Protein AF-A0A395J6X0-F1 (afdb_monomer)

Foldseek 3Di: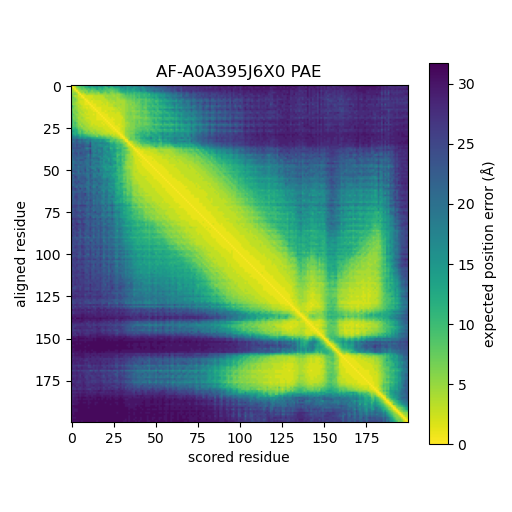
DVVVVVVVVVVVVVVVVVVVVVVVVVVCVVCVDPVVVVVVVVVVVVVVVVVVVVVVVVVVVVVVVVVVVVVVVVVVVVVVVVVVVVVVVVVVVVVVVVVVVVVVVVVVVVVVVVLVVVLVVVVVVLCVVFPWADDPDPPWIFTVNQTEDDPDPPPVVPDDPVSNVVRVLSVLVSVVVVCVSVVDDDPDPPDPPPPPPDDD

Sequence (200 aa):
MRLSNLDESIQDALATREELTSQINTILADNPSPSTSLPVAQETLTLANRYVSTSRKLLHHSQHRQSELKASISSRRAAISSGYTVQSAAESDVRNAQEHLNNSRTLLTSTGSLIRGQRRRICEELIQIFPIEPTPHPLLFTICGLPLPNTTDDDTSSADENVIAAALGHVAQLVHHLQYYLAVSSSIPHHTPCLAFSHP

Structure (mmCIF, N/CA/C/O backbone):
data_AF-A0A395J6X0-F1
#
_entry.id   AF-A0A395J6X0-F1
#
loop_
_atom_site.group_PDB
_atom_site.id
_atom_site.type_symbol
_atom_site.label_atom_id
_atom_site.label_alt_id
_atom_site.label_comp_id
_atom_site.label_asym_id
_atom_site.label_entity_id
_atom_site.label_seq_id
_atom_site.pdbx_PDB_ins_code
_atom_site.Cartn_x
_atom_site.Cartn_y
_atom_site.Cartn_z
_atom_site.occupancy
_atom_site.B_iso_or_equiv
_atom_site.auth_seq_id
_atom_site.auth_comp_id
_atom_site.auth_asym_id
_atom_site.auth_atom_id
_atom_site.pdbx_PDB_model_num
ATOM 1 N N . MET A 1 1 ? -58.092 -27.781 121.447 1.00 51.12 1 MET A N 1
ATOM 2 C CA . MET A 1 1 ? -58.998 -26.886 120.694 1.00 51.12 1 MET A CA 1
ATOM 3 C C . MET A 1 1 ? -58.420 -25.500 120.364 1.00 51.12 1 MET A C 1
ATOM 5 O O . MET A 1 1 ? -59.017 -24.827 119.548 1.00 51.12 1 MET A O 1
ATOM 9 N N . ARG A 1 2 ? -57.2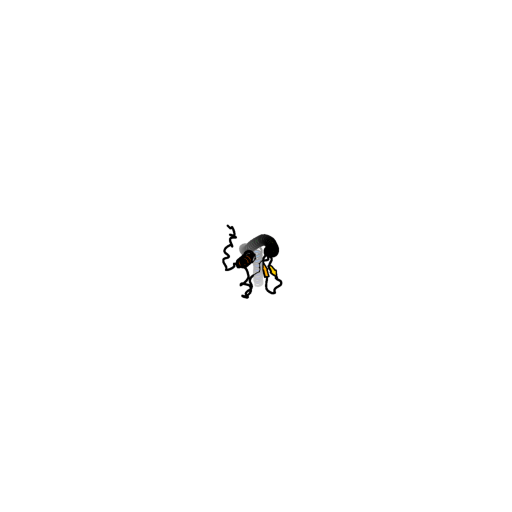86 -25.049 120.946 1.00 53.31 2 ARG A N 1
ATOM 10 C CA . ARG A 1 2 ? -56.649 -23.759 120.580 1.00 53.31 2 ARG A CA 1
ATOM 11 C C . ARG A 1 2 ? -55.537 -23.839 119.516 1.00 53.31 2 ARG A C 1
ATOM 13 O O . ARG A 1 2 ? -55.235 -22.813 118.927 1.00 53.31 2 ARG A O 1
ATOM 20 N N . LEU A 1 3 ? -54.959 -25.020 119.263 1.00 58.31 3 LEU A N 1
ATOM 21 C CA . LEU A 1 3 ? -53.940 -25.216 118.215 1.00 58.31 3 LEU A CA 1
ATOM 22 C C . LEU A 1 3 ? -54.541 -25.260 116.797 1.00 58.31 3 LEU A C 1
ATOM 24 O O . LEU A 1 3 ? -53.940 -24.729 115.876 1.00 58.31 3 LEU A O 1
ATOM 28 N N . SER A 1 4 ? -55.746 -25.824 116.639 1.00 63.53 4 SER A N 1
ATOM 29 C CA . SER A 1 4 ? -56.414 -25.961 115.334 1.00 63.53 4 SER A CA 1
ATOM 30 C C . SER A 1 4 ? -56.713 -24.615 114.672 1.00 63.53 4 SER A C 1
ATOM 32 O O . SER A 1 4 ? -56.525 -24.472 113.475 1.00 63.53 4 SER A O 1
ATOM 34 N N . ASN A 1 5 ? -57.100 -23.607 115.458 1.00 70.00 5 ASN A N 1
ATOM 35 C CA . ASN A 1 5 ? -57.455 -22.284 114.936 1.00 70.00 5 ASN A CA 1
ATOM 36 C C . ASN A 1 5 ? -56.222 -21.465 114.502 1.00 70.00 5 ASN A C 1
ATOM 38 O O . ASN A 1 5 ? -56.359 -20.506 113.748 1.00 70.00 5 ASN A O 1
ATOM 42 N N . LEU A 1 6 ? -55.027 -21.802 115.009 1.00 76.81 6 LEU A N 1
ATOM 43 C CA . LEU A 1 6 ? -53.781 -21.145 114.610 1.00 76.81 6 LEU A CA 1
ATOM 44 C C . LEU A 1 6 ? -53.263 -21.729 113.293 1.00 76.81 6 LEU A C 1
ATOM 46 O O . LEU A 1 6 ? -52.901 -20.966 112.405 1.00 76.81 6 LEU A O 1
ATOM 50 N N . ASP A 1 7 ? -53.280 -23.057 113.155 1.00 81.12 7 ASP A N 1
ATOM 51 C CA . ASP A 1 7 ? -52.899 -23.727 111.905 1.00 81.12 7 ASP A CA 1
ATOM 52 C C . ASP A 1 7 ? -53.829 -23.335 110.749 1.00 81.12 7 ASP A C 1
ATOM 54 O O . ASP A 1 7 ? -53.348 -23.043 109.657 1.00 81.12 7 ASP A O 1
ATOM 58 N N . GLU A 1 8 ? -55.135 -23.223 111.006 1.00 80.31 8 GLU A N 1
ATOM 59 C CA . GLU A 1 8 ? -56.123 -22.772 110.017 1.00 80.31 8 GLU A CA 1
ATOM 60 C C . GLU A 1 8 ? -55.868 -21.315 109.582 1.00 80.31 8 GLU A C 1
ATOM 62 O O . GLU A 1 8 ? -55.832 -21.018 108.392 1.00 80.31 8 GLU A O 1
ATOM 67 N N . SER A 1 9 ? -55.534 -20.418 110.519 1.00 81.19 9 SER A N 1
ATOM 68 C CA . SER A 1 9 ? -55.150 -19.036 110.192 1.00 81.19 9 SER A CA 1
ATOM 69 C C . SER A 1 9 ? -53.815 -18.931 109.443 1.00 81.19 9 SER A C 1
ATOM 71 O O . SER A 1 9 ? -53.650 -18.018 108.634 1.00 81.19 9 SER A O 1
ATOM 73 N N . ILE A 1 10 ? -52.856 -19.826 109.703 1.00 83.62 10 ILE A N 1
ATOM 74 C CA . ILE A 1 10 ? -51.581 -19.881 108.973 1.00 83.62 10 ILE A CA 1
ATOM 75 C C . ILE A 1 10 ? -51.810 -20.400 107.552 1.00 83.62 10 ILE A C 1
ATOM 77 O O . ILE A 1 10 ? -51.247 -19.846 106.608 1.00 83.62 10 ILE A O 1
ATOM 81 N N . GLN A 1 11 ? -52.646 -21.426 107.380 1.00 84.75 11 GLN A N 1
ATOM 82 C CA . GLN A 1 11 ? -53.021 -21.932 106.060 1.00 84.75 11 GLN A CA 1
ATOM 83 C C . GLN A 1 11 ? -53.782 -20.890 105.243 1.00 84.75 11 GLN A C 1
ATOM 85 O O . GLN A 1 11 ? -53.435 -20.692 104.081 1.00 84.75 11 GLN A O 1
ATOM 90 N N . ASP A 1 12 ? -54.711 -20.152 105.849 1.00 88.50 12 ASP A N 1
ATOM 91 C CA . ASP A 1 12 ? -55.404 -19.045 105.184 1.00 88.50 12 ASP A CA 1
ATOM 92 C C . ASP A 1 12 ? -54.450 -17.900 104.824 1.00 88.50 12 ASP A C 1
ATOM 94 O O . ASP A 1 12 ? -54.512 -17.351 103.723 1.00 88.50 12 ASP A O 1
ATOM 98 N N . ALA A 1 13 ? -53.507 -17.551 105.703 1.00 86.50 13 ALA A N 1
ATOM 99 C CA . ALA A 1 13 ? -52.501 -16.529 105.411 1.00 86.50 13 ALA A CA 1
ATOM 100 C C . ALA A 1 13 ? -51.559 -16.944 104.265 1.00 86.50 13 ALA A C 1
ATOM 102 O O . ALA A 1 13 ? -51.144 -16.108 103.463 1.00 86.50 13 ALA A O 1
ATOM 103 N N . LEU A 1 14 ? -51.223 -18.233 104.157 1.00 88.44 14 LEU A N 1
ATOM 104 C CA . LEU A 1 14 ? -50.429 -18.759 103.046 1.00 88.44 14 LEU A CA 1
ATOM 105 C C . LEU A 1 14 ? -51.240 -18.824 101.750 1.00 88.44 14 LEU A C 1
ATOM 107 O O . LEU A 1 14 ? -50.722 -18.426 100.709 1.00 88.44 14 LEU A O 1
ATOM 111 N N . ALA A 1 15 ? -52.500 -19.258 101.814 1.00 87.94 15 ALA A N 1
ATOM 112 C CA . ALA A 1 15 ? -53.401 -19.319 100.666 1.00 87.94 15 ALA A CA 1
ATOM 113 C C . ALA A 1 15 ? -53.679 -17.924 100.095 1.00 87.94 15 ALA A C 1
ATOM 115 O O . ALA A 1 15 ? -53.525 -17.708 98.898 1.00 87.94 15 ALA A O 1
ATOM 116 N N . THR A 1 16 ? -53.981 -16.949 100.954 1.00 88.88 16 THR A N 1
ATOM 117 C CA . THR A 1 16 ? -54.172 -15.550 100.540 1.00 88.88 16 THR A CA 1
ATOM 118 C C . THR A 1 16 ? -52.886 -14.928 100.008 1.00 88.88 16 THR A C 1
ATOM 120 O O . THR A 1 16 ? -52.936 -14.145 99.063 1.00 88.88 16 THR A O 1
ATOM 123 N N . ARG A 1 17 ? -51.711 -15.290 100.543 1.00 89.00 17 ARG A N 1
ATOM 124 C CA . ARG A 1 17 ? -50.426 -14.850 99.980 1.00 89.00 17 ARG A CA 1
ATOM 125 C C . ARG A 1 17 ? -50.208 -15.411 98.578 1.00 89.00 17 ARG A C 1
ATOM 127 O O . ARG A 1 17 ? -49.791 -14.657 97.708 1.00 89.00 17 ARG A O 1
ATOM 134 N N . GLU A 1 18 ? -50.467 -16.700 98.371 1.00 90.31 18 GLU A N 1
ATOM 135 C CA . GLU A 1 18 ? -50.339 -17.363 97.066 1.00 90.31 18 GLU A CA 1
ATOM 136 C C . GLU A 1 18 ? -51.349 -16.795 96.052 1.00 90.31 18 GLU A C 1
ATOM 138 O O . GLU A 1 18 ? -51.032 -16.558 94.887 1.00 90.31 18 GLU A O 1
ATOM 143 N N . GLU A 1 19 ? -52.566 -16.499 96.509 1.00 90.31 19 GLU A N 1
ATOM 144 C CA . GLU A 1 19 ? -53.594 -15.866 95.693 1.00 90.31 19 GLU A CA 1
ATOM 145 C C . GLU A 1 19 ? -53.186 -14.438 95.307 1.00 90.31 19 GLU A C 1
ATOM 147 O O . GLU A 1 19 ? -53.211 -14.093 94.127 1.00 90.31 19 GLU A O 1
ATOM 152 N N . LEU A 1 20 ? -52.697 -13.635 96.255 1.00 89.44 20 LEU A N 1
ATOM 153 C CA . LEU A 1 20 ? -52.197 -12.285 95.988 1.00 89.44 20 LEU A CA 1
ATOM 154 C C . LEU A 1 20 ? -50.966 -12.285 95.076 1.00 89.44 20 LEU A C 1
ATOM 156 O O . LEU A 1 20 ? -50.880 -11.436 94.191 1.00 89.44 20 LEU A O 1
ATOM 160 N N . THR A 1 21 ? -50.020 -13.217 95.232 1.00 89.31 21 THR A N 1
ATOM 161 C CA . THR A 1 21 ? -48.870 -13.317 94.316 1.00 89.31 21 THR A CA 1
ATOM 162 C C . THR A 1 21 ? -49.320 -13.710 92.917 1.00 89.31 21 THR A C 1
ATOM 164 O O . THR A 1 21 ? -48.825 -13.136 91.947 1.00 89.31 21 THR A O 1
ATOM 167 N N . SER A 1 22 ? -50.288 -14.623 92.789 1.00 89.12 22 SER A N 1
ATOM 168 C CA . SER A 1 22 ? -50.870 -14.973 91.492 1.00 89.12 22 SER A CA 1
ATOM 169 C C . SER A 1 22 ? -51.559 -13.767 90.845 1.00 89.12 22 SER A C 1
ATOM 171 O O . SER A 1 22 ? -51.266 -13.458 89.692 1.00 89.12 22 SER A O 1
ATOM 173 N N . GLN A 1 23 ? -52.358 -13.009 91.605 1.00 88.69 23 GLN A N 1
ATOM 174 C CA . GLN A 1 23 ? -53.065 -11.819 91.130 1.00 88.69 23 GLN A CA 1
ATOM 175 C C . GLN A 1 23 ? -52.093 -10.704 90.714 1.00 88.69 23 GLN A C 1
ATOM 177 O O . GLN A 1 23 ? -52.226 -10.136 89.629 1.00 88.69 23 GLN A O 1
ATOM 182 N N . ILE A 1 24 ? -51.062 -10.429 91.518 1.00 85.31 24 ILE A N 1
ATOM 183 C CA . ILE A 1 24 ? -50.011 -9.450 91.192 1.00 85.31 24 ILE A CA 1
ATOM 184 C C . ILE A 1 24 ? -49.286 -9.850 89.903 1.00 85.31 24 ILE A C 1
ATOM 186 O O . ILE A 1 24 ? -49.086 -9.011 89.024 1.00 85.31 24 ILE A O 1
ATOM 190 N N . ASN A 1 25 ? -48.939 -11.130 89.758 1.00 84.75 25 ASN A N 1
ATOM 191 C CA . ASN A 1 25 ? -48.279 -11.633 88.557 1.00 84.75 25 ASN A CA 1
ATOM 192 C C . ASN A 1 25 ? -49.191 -11.559 87.322 1.00 84.75 25 ASN A C 1
ATOM 194 O O . ASN A 1 25 ? -48.714 -11.181 86.254 1.00 84.75 25 ASN A O 1
ATOM 198 N N . THR A 1 26 ? -50.493 -11.841 87.455 1.00 86.94 26 THR A N 1
ATOM 199 C CA . THR A 1 26 ? -51.453 -11.671 86.349 1.00 86.94 26 THR A CA 1
ATOM 200 C C . THR A 1 26 ? -51.601 -10.208 85.939 1.00 86.94 26 THR A C 1
ATOM 202 O O . THR A 1 26 ? -51.541 -9.907 84.753 1.00 86.94 26 THR A O 1
ATOM 205 N N . ILE A 1 27 ? -51.672 -9.272 86.893 1.00 81.75 27 ILE A N 1
ATOM 206 C CA . ILE A 1 27 ? -51.777 -7.834 86.599 1.00 81.75 27 ILE A CA 1
ATOM 207 C C . ILE A 1 27 ? -50.510 -7.315 85.901 1.00 81.75 27 ILE A C 1
ATOM 209 O O . ILE A 1 27 ? -50.611 -6.510 84.976 1.00 81.75 27 ILE A O 1
ATOM 213 N N . LEU A 1 28 ? -49.326 -7.788 86.307 1.00 76.25 28 LEU A N 1
ATOM 214 C CA . LEU A 1 28 ? -48.048 -7.461 85.661 1.00 76.25 28 LEU A CA 1
ATOM 215 C C . LEU A 1 28 ? -47.934 -8.031 84.237 1.00 76.25 28 LEU A C 1
ATOM 217 O O . LEU A 1 28 ? -47.313 -7.398 83.384 1.00 76.25 28 LEU A O 1
ATOM 221 N N . ALA A 1 29 ? -48.519 -9.204 83.976 1.00 77.44 29 ALA A N 1
ATOM 222 C CA . ALA A 1 29 ? -48.538 -9.822 82.650 1.00 77.44 29 ALA A CA 1
ATOM 223 C C . ALA A 1 29 ? -49.567 -9.169 81.709 1.00 77.44 29 ALA A C 1
ATOM 225 O O . ALA A 1 29 ? -49.259 -8.954 80.536 1.00 77.44 29 ALA A O 1
ATOM 226 N N . ASP A 1 30 ? -50.746 -8.809 82.227 1.00 77.50 30 ASP A N 1
ATOM 227 C CA . ASP A 1 30 ? -51.825 -8.167 81.465 1.00 77.50 30 ASP A CA 1
ATOM 228 C C . ASP A 1 30 ? -51.560 -6.675 81.204 1.00 77.50 30 ASP A C 1
ATOM 230 O O . ASP A 1 30 ? -52.056 -6.117 80.225 1.00 77.50 30 ASP A O 1
ATOM 234 N N . ASN A 1 31 ? -50.741 -6.022 82.038 1.00 66.81 31 ASN A N 1
ATOM 235 C CA . ASN A 1 31 ? -50.291 -4.643 81.840 1.00 66.81 31 ASN A CA 1
ATOM 236 C C . ASN A 1 31 ? -48.762 -4.574 81.706 1.00 66.81 31 ASN A C 1
ATOM 238 O O . ASN A 1 31 ? -48.082 -4.075 82.612 1.00 66.81 31 ASN A O 1
ATOM 242 N N . PRO A 1 32 ? -48.188 -5.031 80.574 1.00 63.56 32 PRO A N 1
ATOM 243 C CA . PRO A 1 32 ? -46.772 -4.843 80.315 1.00 63.56 32 PRO A CA 1
ATOM 244 C C . PRO A 1 32 ? -46.487 -3.340 80.252 1.00 63.56 32 PRO A C 1
ATOM 246 O O . PRO A 1 32 ? -47.018 -2.618 79.407 1.00 63.56 32 PRO A O 1
ATOM 249 N N . SER A 1 33 ? -45.660 -2.852 81.174 1.00 61.66 33 SER A N 1
ATOM 250 C CA . SER A 1 33 ? -45.344 -1.427 81.244 1.00 61.66 33 SER A CA 1
ATOM 251 C C . SER A 1 33 ? -44.776 -0.907 79.904 1.00 61.66 33 SER A C 1
ATOM 253 O O . SER A 1 33 ? -43.898 -1.549 79.313 1.00 61.66 33 SER A O 1
ATOM 255 N N . PRO A 1 34 ? -45.224 0.266 79.408 1.00 60.59 34 PRO A N 1
ATOM 256 C CA . PRO A 1 34 ? -44.756 0.835 78.135 1.00 60.59 34 PRO A CA 1
ATOM 257 C C . PRO A 1 34 ? -43.241 1.101 78.127 1.00 60.59 34 PRO A C 1
ATOM 259 O O . PRO A 1 34 ? -42.618 1.169 77.069 1.00 60.59 34 PRO A O 1
ATOM 262 N N . SER A 1 35 ? -42.632 1.192 79.311 1.00 62.34 35 SER A N 1
ATOM 263 C CA . SER A 1 35 ? -41.193 1.314 79.538 1.00 62.34 35 SER A CA 1
ATOM 264 C C . SER A 1 35 ? -40.357 0.148 79.005 1.00 62.34 35 SER A C 1
ATOM 266 O O . SER A 1 35 ? -39.198 0.371 78.670 1.00 62.34 35 SER A O 1
ATOM 268 N N . THR A 1 36 ? -40.898 -1.071 78.898 1.00 66.12 36 THR A N 1
ATOM 269 C CA . THR A 1 36 ? -40.124 -2.242 78.437 1.00 66.12 36 THR A CA 1
ATOM 270 C C . THR A 1 36 ? -40.241 -2.471 76.925 1.00 66.12 36 THR A C 1
ATOM 272 O O . THR A 1 36 ? -39.292 -2.934 76.298 1.00 66.12 36 THR A O 1
ATOM 275 N N . SER A 1 37 ? -41.370 -2.115 76.305 1.00 70.38 37 SER A N 1
ATOM 276 C CA . SER A 1 37 ? -41.627 -2.329 74.869 1.00 70.38 37 SER A CA 1
ATOM 277 C C . SER A 1 37 ? -41.101 -1.204 73.970 1.00 70.38 37 SER A C 1
ATOM 279 O O . SER A 1 37 ? -40.630 -1.473 72.863 1.00 70.38 37 SER A O 1
ATOM 281 N N . LEU A 1 38 ? -41.112 0.046 74.448 1.00 76.75 38 LEU A N 1
ATOM 282 C CA . LEU A 1 38 ? -40.539 1.200 73.746 1.00 76.75 38 LEU A CA 1
ATOM 283 C C . LEU A 1 38 ? -39.049 1.045 73.382 1.00 76.75 38 LEU A C 1
ATOM 285 O O . LEU A 1 38 ? -38.722 1.267 72.215 1.00 76.75 38 LEU A O 1
ATOM 289 N N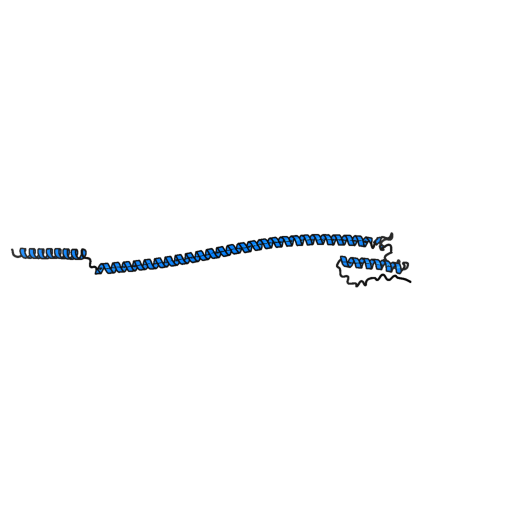 . PRO A 1 39 ? -38.137 0.648 74.296 1.00 81.50 39 PRO A N 1
ATOM 290 C CA . PRO A 1 39 ? -36.719 0.515 73.957 1.00 81.50 39 PRO A CA 1
ATOM 291 C C . PRO A 1 39 ? -36.470 -0.570 72.900 1.00 81.50 39 PRO A C 1
ATOM 293 O O . PRO A 1 39 ? -35.707 -0.340 71.966 1.00 81.50 39 PRO A O 1
ATOM 296 N N . VAL A 1 40 ? -37.183 -1.701 72.960 1.00 83.81 40 VAL A N 1
ATOM 297 C CA . VAL A 1 40 ? -37.081 -2.781 71.960 1.00 83.81 40 VAL A CA 1
ATOM 298 C C . VAL A 1 40 ? -37.597 -2.324 70.587 1.00 83.81 40 VAL A C 1
ATOM 300 O O . VAL A 1 40 ? -36.974 -2.579 69.552 1.00 83.81 40 VAL A O 1
ATOM 303 N N . ALA A 1 41 ? -38.714 -1.593 70.548 1.00 84.00 41 ALA A N 1
ATOM 304 C CA . ALA A 1 41 ? -39.230 -0.995 69.315 1.00 84.00 41 ALA A CA 1
ATOM 305 C C . ALA A 1 41 ? -38.259 0.051 68.728 1.00 84.00 41 ALA A C 1
ATOM 307 O O . ALA A 1 41 ? -38.088 0.153 67.513 1.00 84.00 41 ALA A O 1
ATOM 308 N N . GLN A 1 42 ? -37.571 0.806 69.583 1.00 88.38 42 GLN A N 1
ATOM 309 C CA . GLN A 1 42 ? -36.595 1.806 69.163 1.00 88.38 42 GLN A CA 1
ATOM 310 C C . GLN A 1 42 ? -35.310 1.155 68.630 1.00 88.38 42 GLN A C 1
ATOM 312 O O . GLN A 1 42 ? -34.806 1.558 67.580 1.00 88.38 42 GLN A O 1
ATOM 317 N N . GLU A 1 43 ? -34.821 0.092 69.269 1.00 88.94 43 GLU A N 1
ATOM 318 C CA . GLU A 1 43 ? -33.690 -0.703 68.781 1.00 88.94 43 GLU A CA 1
ATOM 319 C C . GLU A 1 43 ? -33.987 -1.347 67.422 1.00 88.94 43 GLU A C 1
ATOM 321 O O . GLU A 1 43 ? -33.201 -1.195 66.482 1.00 88.94 43 GLU A O 1
ATOM 326 N N . THR A 1 44 ? -35.151 -1.982 67.264 1.00 90.19 44 THR A N 1
ATOM 327 C CA . THR A 1 44 ? -35.566 -2.579 65.981 1.00 90.19 44 THR A CA 1
ATOM 328 C C . THR A 1 44 ? -35.693 -1.534 64.873 1.00 90.19 44 THR A C 1
ATOM 330 O O . THR A 1 44 ? -35.229 -1.769 63.755 1.00 90.19 44 THR A O 1
ATOM 333 N N . LEU A 1 45 ? -36.211 -0.341 65.182 1.00 92.62 45 LEU A N 1
ATOM 334 C CA . LEU A 1 45 ? -36.267 0.783 64.247 1.00 92.62 45 LEU A CA 1
ATOM 335 C C . LEU A 1 45 ? -34.865 1.268 63.847 1.00 92.62 45 LEU A C 1
ATOM 337 O O . LEU A 1 45 ? -34.612 1.517 62.665 1.00 92.62 45 LEU A O 1
ATOM 341 N N . THR A 1 46 ? -33.921 1.375 64.788 1.00 94.00 46 THR A N 1
ATOM 342 C CA . THR A 1 46 ? -32.536 1.769 64.459 1.00 94.00 46 THR A CA 1
ATOM 343 C C . THR A 1 46 ? -31.837 0.736 63.578 1.00 94.00 46 THR A C 1
ATOM 345 O O . THR A 1 46 ? -31.147 1.103 62.624 1.00 94.00 46 THR A O 1
ATOM 348 N N . LEU A 1 47 ? -32.051 -0.553 63.845 1.00 94.44 47 LEU A N 1
ATOM 349 C CA . LEU A 1 47 ? -31.530 -1.658 63.048 1.00 94.44 47 LEU A CA 1
ATOM 350 C C . LEU A 1 47 ? -32.143 -1.657 61.641 1.00 94.44 47 LEU A C 1
ATOM 352 O O . LEU A 1 47 ? -31.407 -1.744 60.657 1.00 94.44 47 LEU A O 1
ATOM 356 N N . ALA A 1 48 ? -33.460 -1.474 61.521 1.00 95.06 48 ALA A N 1
ATOM 357 C CA . ALA A 1 48 ? -34.140 -1.376 60.231 1.00 95.06 48 ALA A CA 1
ATOM 358 C C . ALA A 1 48 ? -33.611 -0.189 59.412 1.00 95.06 48 ALA A C 1
ATOM 360 O O . ALA A 1 48 ? -33.259 -0.343 58.242 1.00 95.06 48 ALA A O 1
ATOM 361 N N . ASN A 1 49 ? -33.443 0.977 60.041 1.00 96.12 49 ASN A N 1
ATOM 362 C CA . ASN A 1 49 ? -32.872 2.158 59.393 1.00 96.12 49 ASN A CA 1
ATOM 363 C C . ASN A 1 49 ? -31.432 1.931 58.918 1.00 96.12 49 ASN A C 1
ATOM 365 O O . ASN A 1 49 ? -31.070 2.366 57.819 1.00 96.12 49 ASN A O 1
ATOM 369 N N . ARG A 1 50 ? -30.613 1.210 59.694 1.00 96.25 50 ARG A N 1
ATOM 370 C CA . ARG A 1 50 ? -29.263 0.817 59.266 1.00 96.25 50 ARG A CA 1
ATOM 371 C C . ARG A 1 50 ? -29.322 -0.053 58.013 1.00 96.25 50 ARG A C 1
ATOM 373 O O . ARG A 1 50 ? -28.658 0.299 57.039 1.00 96.25 50 ARG A O 1
ATOM 380 N N . TYR A 1 51 ? -30.155 -1.094 57.981 1.00 97.00 51 TYR A N 1
ATOM 381 C CA . TYR A 1 51 ? -30.304 -1.950 56.794 1.00 97.00 51 TYR A CA 1
ATOM 382 C C . TYR A 1 51 ? -30.837 -1.210 55.567 1.00 97.00 51 TYR A C 1
ATOM 384 O O . TYR A 1 51 ? -30.368 -1.435 54.449 1.00 97.00 51 TYR A O 1
ATOM 392 N N . VAL A 1 52 ? -31.780 -0.287 55.750 1.00 97.31 52 VAL A N 1
ATOM 393 C CA . VAL A 1 52 ? -32.270 0.556 54.651 1.00 97.31 52 VAL A CA 1
ATOM 394 C C . VAL A 1 52 ? -31.144 1.448 54.126 1.00 97.31 52 VAL A C 1
ATOM 396 O O . VAL A 1 52 ? -30.963 1.567 52.914 1.00 97.31 52 VAL A O 1
ATOM 399 N N . SER A 1 53 ? -30.344 2.045 55.013 1.00 96.44 53 SER A N 1
ATOM 400 C CA . SER A 1 53 ? -29.227 2.906 54.612 1.00 96.44 53 SER A CA 1
ATOM 401 C C . SER A 1 53 ? -28.133 2.145 53.854 1.00 96.44 53 SER A C 1
ATOM 403 O O . SER A 1 53 ? -27.625 2.648 52.850 1.00 96.44 53 SER A O 1
ATOM 405 N N . THR A 1 54 ? -27.794 0.923 54.276 1.00 96.81 54 THR A N 1
ATOM 406 C CA . THR A 1 54 ? -26.797 0.087 53.592 1.00 96.81 54 THR A CA 1
ATOM 407 C C . THR A 1 54 ? -27.320 -0.381 52.241 1.00 96.81 54 THR A C 1
ATOM 409 O O . THR A 1 54 ? -26.617 -0.245 51.242 1.00 96.81 54 THR A O 1
ATOM 412 N N . SER A 1 55 ? -28.578 -0.819 52.176 1.00 96.62 55 SER A N 1
ATOM 413 C CA . SER A 1 55 ? -29.226 -1.226 50.925 1.00 96.62 55 SER A CA 1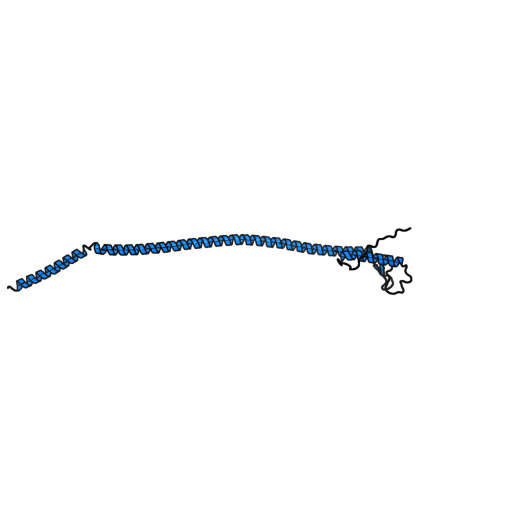
ATOM 414 C C . SER A 1 55 ? -29.276 -0.081 49.911 1.00 96.62 55 SER A C 1
ATOM 416 O O . SER A 1 55 ? -28.951 -0.276 48.742 1.00 96.62 55 SER A O 1
ATOM 418 N N . ARG A 1 56 ? -29.588 1.147 50.355 1.00 97.50 56 ARG A N 1
ATOM 419 C CA . ARG A 1 56 ? -29.549 2.347 49.500 1.00 97.50 56 ARG A CA 1
ATOM 420 C C . ARG A 1 56 ? -28.148 2.635 48.961 1.00 97.50 56 ARG A C 1
ATOM 422 O O . ARG A 1 56 ? -28.012 2.934 47.778 1.00 97.50 56 ARG A O 1
ATOM 429 N N . LYS A 1 57 ? -27.106 2.517 49.793 1.00 97.19 57 LYS A N 1
ATOM 430 C CA . LYS A 1 57 ? -25.709 2.700 49.355 1.00 97.19 57 LYS A CA 1
ATOM 431 C C . LYS A 1 57 ? -25.300 1.661 48.310 1.00 97.19 57 LYS A C 1
ATOM 433 O O . LYS A 1 57 ? -24.698 2.022 47.302 1.00 97.19 57 LYS A O 1
ATOM 438 N N . LEU A 1 58 ? -25.654 0.393 48.525 1.00 97.31 58 LEU A N 1
ATOM 439 C CA . LEU A 1 58 ? -25.380 -0.686 47.571 1.00 97.31 58 LEU A CA 1
ATOM 440 C C . LEU A 1 58 ? -26.098 -0.455 46.239 1.00 97.31 58 LEU A C 1
ATOM 442 O O . LEU A 1 58 ? -25.491 -0.605 45.179 1.00 97.31 58 LEU A O 1
ATOM 446 N N . LEU A 1 59 ? -27.362 -0.031 46.288 1.00 97.75 59 LEU A N 1
ATOM 447 C CA . LEU A 1 59 ? -28.145 0.293 45.100 1.00 97.75 59 LEU A CA 1
ATOM 448 C C . LEU A 1 59 ? -27.513 1.454 44.324 1.00 97.75 59 LEU A C 1
ATOM 450 O O . LEU A 1 59 ? -27.302 1.330 43.120 1.00 97.75 59 LEU A O 1
ATOM 454 N N . HIS A 1 60 ? -27.134 2.537 45.006 1.00 97.69 60 HIS A N 1
ATOM 455 C CA . HIS A 1 60 ? -26.449 3.668 44.378 1.00 97.69 60 HIS A CA 1
ATOM 456 C C . HIS A 1 60 ? -25.131 3.240 43.715 1.00 97.69 60 HIS A C 1
ATOM 458 O O . HIS A 1 60 ? -24.859 3.603 42.573 1.00 97.69 60 HIS A O 1
ATOM 464 N N . HIS A 1 61 ? -24.322 2.421 44.395 1.00 97.88 61 HIS A N 1
ATOM 465 C CA . HIS A 1 61 ? -23.075 1.908 43.825 1.00 97.88 61 HIS A CA 1
ATOM 466 C C . HIS A 1 61 ? -23.322 1.028 42.587 1.00 97.88 61 HIS A C 1
ATOM 468 O O . HIS A 1 61 ? -22.626 1.159 41.581 1.00 97.88 61 HIS A O 1
ATOM 474 N N . SER A 1 62 ? -24.346 0.171 42.627 1.00 97.06 62 SER A N 1
ATOM 475 C CA . SER A 1 62 ? -24.748 -0.657 41.485 1.00 97.06 62 SER A CA 1
ATOM 476 C C . SER A 1 62 ? -25.207 0.190 40.292 1.00 97.06 62 SER A C 1
ATOM 478 O O . SER A 1 62 ? -24.772 -0.048 39.165 1.00 97.06 62 SER A O 1
ATOM 480 N N . GLN A 1 63 ? -26.018 1.225 40.535 1.00 97.94 63 GLN A N 1
ATOM 481 C CA . GLN A 1 63 ? -26.464 2.166 39.503 1.00 97.94 63 GLN A CA 1
ATOM 482 C C . GLN A 1 63 ? -25.295 2.934 38.883 1.00 97.94 63 GLN A C 1
ATOM 484 O O . GLN A 1 63 ? -25.208 3.024 37.657 1.00 97.94 63 GLN A O 1
ATOM 489 N N . HIS A 1 64 ? -24.368 3.427 39.709 1.00 97.88 64 HIS A N 1
ATOM 490 C CA . HIS A 1 64 ? -23.163 4.097 39.230 1.00 97.88 64 HIS A CA 1
ATOM 491 C C . HIS A 1 64 ? -22.353 3.174 38.319 1.00 97.88 64 HIS A C 1
ATOM 493 O O . HIS A 1 64 ? -22.111 3.504 37.158 1.00 97.88 64 HIS A O 1
ATOM 499 N N . ARG A 1 65 ? -22.053 1.955 38.781 1.00 97.75 65 ARG A N 1
ATOM 500 C CA . ARG A 1 65 ? -21.329 0.957 37.986 1.00 97.75 65 ARG A CA 1
ATOM 501 C C . ARG A 1 65 ? -22.047 0.621 36.679 1.00 97.75 65 ARG A C 1
ATOM 503 O O . ARG A 1 65 ? -21.406 0.445 35.645 1.00 97.75 65 ARG A O 1
ATOM 510 N N . GLN A 1 66 ? -23.378 0.543 36.696 1.00 98.19 66 GLN A N 1
ATOM 511 C CA . GLN A 1 66 ? -24.162 0.325 35.483 1.00 98.19 66 GLN A CA 1
ATOM 512 C C . GLN A 1 66 ? -24.010 1.491 34.496 1.00 98.19 66 GLN A C 1
ATOM 514 O O . GLN A 1 66 ? -23.862 1.250 33.297 1.00 98.19 66 GLN A O 1
ATOM 519 N N . SER A 1 67 ? -24.044 2.739 34.973 1.00 97.69 67 SER A N 1
ATOM 520 C CA . SER A 1 67 ? -23.841 3.916 34.120 1.00 97.69 67 SER A CA 1
ATOM 521 C C . SER A 1 67 ? -22.434 3.970 33.524 1.00 97.69 67 SER A C 1
ATOM 523 O O . SER A 1 67 ? -22.306 4.172 32.318 1.00 97.69 67 SER A O 1
ATOM 525 N N . GLU A 1 68 ? -21.397 3.673 34.312 1.00 97.88 68 GLU A N 1
ATOM 526 C CA . GLU A 1 68 ? -20.010 3.607 33.835 1.00 97.88 68 GLU A CA 1
ATOM 527 C C . GLU A 1 68 ? -19.830 2.532 32.761 1.00 97.88 68 GLU A C 1
ATOM 529 O O . GLU A 1 68 ? -19.244 2.786 31.708 1.00 97.88 68 GLU A O 1
ATOM 534 N N . LEU A 1 69 ? -20.391 1.338 32.978 1.00 98.00 69 LEU A N 1
ATOM 535 C CA . LEU A 1 69 ? -20.344 0.254 31.995 1.00 98.00 69 LEU A CA 1
ATOM 536 C C . LEU A 1 69 ? -21.070 0.629 30.701 1.00 98.00 69 LEU A C 1
ATOM 538 O O . LEU A 1 69 ? -20.557 0.363 29.613 1.00 98.00 69 LEU A O 1
ATOM 542 N N . LYS A 1 70 ? -22.239 1.273 30.793 1.00 98.12 70 LYS A N 1
ATOM 543 C CA . LYS A 1 70 ? -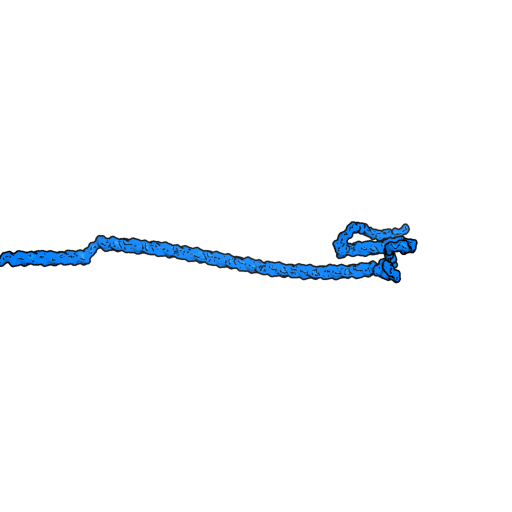22.968 1.764 29.614 1.00 98.12 70 LYS A CA 1
ATOM 544 C C . LYS A 1 70 ? -22.141 2.791 28.839 1.00 98.12 70 LYS A C 1
ATOM 546 O O . LYS A 1 70 ? -22.027 2.651 27.623 1.00 98.12 70 LYS A O 1
ATOM 551 N N . ALA A 1 71 ? -21.525 3.750 29.532 1.00 97.94 71 ALA A N 1
ATOM 552 C CA . ALA A 1 71 ? -20.670 4.770 28.926 1.00 97.94 71 ALA A CA 1
ATOM 553 C C . ALA A 1 71 ? -19.414 4.168 28.268 1.00 97.94 71 ALA A C 1
ATOM 555 O O . ALA A 1 71 ? -19.039 4.540 27.155 1.00 97.94 71 ALA A O 1
ATOM 556 N N . SER A 1 72 ? -18.788 3.182 28.915 1.00 97.88 72 SER A N 1
ATOM 557 C CA . SER A 1 72 ? -17.641 2.457 28.356 1.00 97.88 72 SER A CA 1
ATOM 558 C C . SER A 1 72 ? -18.023 1.693 27.085 1.00 97.88 72 SER A C 1
ATOM 560 O O . SER A 1 72 ? -17.340 1.791 26.063 1.00 97.88 72 SER A O 1
ATOM 562 N N . ILE A 1 73 ? -19.157 0.984 27.099 1.00 98.06 73 ILE A N 1
ATOM 563 C CA . ILE A 1 73 ? -19.647 0.246 25.929 1.00 98.06 73 ILE A CA 1
ATOM 564 C C . ILE A 1 73 ? -19.996 1.200 24.784 1.00 98.06 73 ILE A C 1
ATOM 566 O O . ILE A 1 73 ? -19.652 0.899 23.640 1.00 98.06 73 ILE A O 1
ATOM 570 N N . SER A 1 74 ? -20.650 2.333 25.056 1.00 98.00 74 SER A N 1
ATOM 571 C CA . SER A 1 74 ? -20.973 3.315 24.015 1.00 98.00 74 SER A CA 1
ATOM 572 C C . SER A 1 74 ? -19.718 3.943 23.418 1.00 98.00 74 SER A C 1
ATOM 574 O O . SER A 1 74 ? -19.615 4.022 22.196 1.00 98.00 74 SER A O 1
ATOM 576 N N . SER A 1 75 ? -18.738 4.302 24.252 1.00 98.00 75 SER A N 1
ATOM 577 C CA . SER A 1 75 ? -17.442 4.820 23.798 1.00 98.00 75 SER A CA 1
ATOM 578 C C . SER A 1 75 ? -16.721 3.809 22.903 1.00 98.00 75 SER A C 1
ATOM 580 O O . SER A 1 75 ? -16.329 4.127 21.781 1.00 98.00 75 SER A O 1
ATOM 582 N N . ARG A 1 76 ? -16.655 2.540 23.327 1.00 97.69 76 ARG A N 1
ATOM 583 C CA . ARG A 1 76 ? -16.042 1.472 22.528 1.00 97.69 76 ARG A CA 1
ATOM 584 C C . ARG A 1 76 ? -16.769 1.248 21.202 1.00 97.69 76 ARG A C 1
ATOM 586 O O . ARG A 1 76 ? -16.116 1.051 20.185 1.00 97.69 76 ARG A O 1
ATOM 593 N N . ARG A 1 77 ? -18.106 1.289 21.182 1.00 97.75 77 ARG A N 1
ATOM 594 C CA . ARG A 1 77 ? -18.888 1.174 19.936 1.00 97.75 77 ARG A CA 1
ATOM 595 C C . ARG A 1 77 ? -18.611 2.333 18.981 1.00 97.75 77 ARG A C 1
ATOM 597 O O . ARG A 1 77 ? -18.446 2.088 17.791 1.00 97.75 77 ARG A O 1
ATOM 604 N N . ALA A 1 78 ? -18.517 3.558 19.494 1.00 97.44 78 ALA A N 1
ATOM 605 C CA . ALA A 1 78 ? -18.169 4.724 18.688 1.00 97.44 78 ALA A CA 1
ATOM 606 C C . ALA A 1 78 ? -16.757 4.595 18.092 1.00 97.44 78 ALA A C 1
ATOM 608 O O . ALA A 1 78 ? -16.588 4.800 16.894 1.00 97.44 78 ALA A O 1
ATOM 609 N N . ALA A 1 79 ? -15.777 4.166 18.895 1.00 97.56 79 ALA A N 1
ATOM 610 C CA . ALA A 1 79 ? -14.405 3.938 18.439 1.00 97.56 79 ALA A CA 1
ATOM 611 C C . ALA A 1 79 ? -14.298 2.814 17.391 1.00 97.56 79 ALA A C 1
ATOM 613 O O . ALA A 1 79 ? -13.545 2.927 16.430 1.00 97.56 79 ALA A O 1
ATOM 614 N N . ILE A 1 80 ? -15.072 1.736 17.542 1.00 97.38 80 ILE A N 1
ATOM 615 C CA . ILE A 1 80 ? -15.139 0.664 16.539 1.00 97.38 80 ILE A CA 1
ATOM 616 C C . ILE A 1 80 ? -15.754 1.192 15.238 1.00 97.38 80 ILE A C 1
ATOM 618 O O . ILE A 1 80 ? -15.227 0.936 14.159 1.00 97.38 80 ILE A O 1
ATOM 622 N N . SER A 1 81 ? -16.842 1.962 15.329 1.00 97.38 81 SER A N 1
ATOM 623 C CA . SER A 1 81 ? -17.490 2.551 14.156 1.00 97.38 81 SER A CA 1
ATOM 624 C C . SER A 1 81 ? -16.559 3.501 13.403 1.00 97.38 81 SER A C 1
ATOM 626 O O . SER A 1 81 ? -16.492 3.424 12.180 1.00 97.38 81 SER A O 1
ATOM 628 N N . SER A 1 82 ? -15.826 4.373 14.103 1.00 97.44 82 SER A N 1
ATOM 629 C CA . SER A 1 82 ? -14.845 5.252 13.457 1.00 97.44 82 SER A CA 1
ATOM 630 C C . SER A 1 82 ? -13.683 4.450 12.866 1.00 97.44 82 SER A C 1
ATOM 632 O O . SER A 1 82 ? -13.274 4.716 11.736 1.00 97.44 82 SER A O 1
ATOM 634 N N . GLY A 1 83 ? -13.219 3.406 13.559 1.00 97.62 83 GLY A N 1
ATOM 635 C CA . GLY A 1 83 ? -12.213 2.474 13.049 1.00 97.62 83 GLY A CA 1
ATOM 636 C C . GLY A 1 83 ? -12.604 1.855 11.705 1.00 97.62 83 GLY A C 1
ATOM 637 O O . GLY A 1 83 ? -11.808 1.890 10.769 1.00 97.62 83 GLY A O 1
ATOM 638 N N . TYR A 1 84 ? -13.847 1.383 11.562 1.00 97.44 84 TYR A N 1
ATOM 639 C CA . TYR A 1 84 ? -14.339 0.839 10.290 1.00 97.44 84 TYR A CA 1
ATOM 640 C C . TYR A 1 84 ? -14.342 1.869 9.159 1.00 97.44 84 TYR A C 1
ATOM 642 O O . TYR A 1 84 ? -13.995 1.530 8.030 1.00 97.44 84 TYR A O 1
ATOM 650 N N . THR A 1 85 ? -14.695 3.128 9.440 1.00 96.44 85 THR A N 1
ATOM 651 C CA . THR A 1 85 ? -14.673 4.177 8.404 1.00 96.44 85 THR A CA 1
ATOM 652 C C . THR A 1 85 ? -13.258 4.465 7.910 1.00 96.44 85 THR A C 1
ATOM 654 O O . THR A 1 85 ? -13.039 4.559 6.704 1.00 96.44 85 THR A O 1
ATOM 657 N N . VAL A 1 86 ? -12.284 4.523 8.824 1.00 96.62 86 VAL A N 1
ATOM 658 C CA . VAL A 1 86 ? -10.869 4.723 8.482 1.00 96.62 86 VAL A CA 1
ATOM 659 C C . VAL A 1 86 ? -10.330 3.527 7.704 1.00 96.62 86 VAL A C 1
ATOM 661 O O . VAL A 1 86 ? -9.654 3.712 6.697 1.00 96.62 86 VAL A O 1
ATOM 664 N N . GLN A 1 87 ? -10.663 2.305 8.124 1.00 96.88 87 GLN A N 1
ATOM 665 C CA . GLN A 1 87 ? -10.254 1.097 7.414 1.00 96.88 87 GLN A CA 1
ATOM 666 C C . GLN A 1 87 ? -10.827 1.063 5.993 1.00 96.88 87 GLN A C 1
ATOM 668 O O . GLN A 1 87 ? -10.089 0.799 5.049 1.00 96.88 87 GLN A O 1
ATOM 673 N N . SER A 1 88 ? -12.112 1.381 5.822 1.00 96.88 88 SER A N 1
ATOM 674 C CA . SER A 1 88 ? -12.737 1.424 4.498 1.00 96.88 88 SER A CA 1
ATOM 675 C C . SER A 1 88 ? -12.081 2.461 3.582 1.00 96.88 88 SER A C 1
ATOM 677 O O . SER A 1 88 ? -11.920 2.187 2.395 1.00 96.88 88 SER A O 1
ATOM 679 N N . ALA A 1 89 ? -11.705 3.629 4.113 1.00 96.69 89 ALA A N 1
ATOM 680 C CA . ALA A 1 89 ? -10.994 4.656 3.352 1.00 96.69 89 ALA A CA 1
ATOM 681 C C . ALA A 1 89 ? -9.579 4.192 2.961 1.00 96.69 89 ALA A C 1
ATOM 683 O O . ALA A 1 89 ? -9.185 4.290 1.801 1.00 96.69 89 ALA A O 1
ATOM 684 N N . ALA A 1 90 ? -8.844 3.588 3.898 1.00 96.88 90 ALA A N 1
ATOM 685 C CA . ALA A 1 90 ? -7.524 3.029 3.618 1.00 96.88 90 ALA A CA 1
ATOM 686 C C . ALA A 1 90 ? -7.584 1.910 2.562 1.00 96.88 90 ALA A C 1
ATOM 688 O O . ALA A 1 90 ? -6.735 1.843 1.676 1.00 96.88 90 ALA A O 1
ATOM 689 N N . GLU A 1 91 ? -8.605 1.050 2.606 1.00 97.25 91 GLU A N 1
ATOM 690 C CA . GLU A 1 91 ? -8.814 0.012 1.592 1.00 97.25 91 GLU A CA 1
ATOM 691 C C . GLU A 1 91 ? -9.102 0.604 0.206 1.00 97.25 91 GLU A C 1
ATOM 693 O O . GLU A 1 91 ? -8.582 0.090 -0.789 1.00 97.25 91 GLU A O 1
ATOM 698 N N . SER A 1 92 ? -9.888 1.684 0.109 1.00 96.38 92 SER A N 1
ATOM 699 C CA . SER A 1 92 ? -10.090 2.375 -1.171 1.00 96.38 92 SER A CA 1
ATOM 700 C C . SER A 1 92 ? -8.809 3.023 -1.690 1.00 96.38 92 SER A C 1
ATOM 702 O O . SER A 1 92 ? -8.518 2.906 -2.881 1.00 96.38 92 SER A O 1
ATOM 704 N N . ASP A 1 93 ? -8.010 3.625 -0.809 1.00 96.94 93 ASP A N 1
ATOM 705 C CA . ASP A 1 93 ? -6.749 4.269 -1.184 1.00 96.94 93 ASP A CA 1
ATOM 706 C C . ASP A 1 93 ? -5.733 3.249 -1.702 1.00 96.94 93 ASP A C 1
ATOM 708 O O . ASP A 1 93 ? -5.094 3.472 -2.730 1.00 96.94 93 ASP A O 1
ATOM 712 N N . VAL A 1 94 ? -5.629 2.088 -1.046 1.00 97.25 94 VAL A N 1
ATOM 713 C CA . VAL A 1 94 ? -4.765 0.986 -1.496 1.00 97.25 94 VAL A CA 1
ATOM 714 C C . VAL A 1 94 ? -5.192 0.482 -2.873 1.00 97.25 94 VAL A C 1
ATOM 716 O O . VAL A 1 94 ? -4.337 0.291 -3.739 1.00 97.25 94 VAL A O 1
ATOM 719 N N . ARG A 1 95 ? -6.499 0.299 -3.110 1.00 96.94 95 ARG A N 1
ATOM 720 C CA . ARG A 1 95 ? -7.006 -0.125 -4.428 1.00 96.94 95 ARG A CA 1
ATOM 721 C C . ARG A 1 95 ? -6.667 0.893 -5.513 1.00 96.94 95 ARG A C 1
ATOM 723 O O . ARG A 1 95 ? -6.161 0.503 -6.562 1.00 96.94 95 ARG A O 1
ATOM 730 N N . ASN A 1 96 ? -6.881 2.179 -5.241 1.00 96.44 96 ASN A N 1
ATOM 731 C CA . ASN A 1 96 ? -6.562 3.251 -6.180 1.00 96.44 96 ASN A CA 1
ATOM 732 C C . ASN A 1 96 ? -5.051 3.311 -6.480 1.00 96.44 96 ASN A C 1
ATOM 734 O O . ASN A 1 96 ? -4.623 3.337 -7.633 1.00 96.44 96 ASN A O 1
ATOM 738 N N . ALA A 1 97 ? -4.212 3.239 -5.443 1.00 96.12 97 ALA A N 1
ATOM 739 C CA . ALA A 1 97 ? -2.760 3.211 -5.601 1.00 96.12 97 ALA A CA 1
ATOM 740 C C . ALA A 1 97 ? -2.287 2.000 -6.424 1.00 96.12 97 ALA A C 1
ATOM 742 O O . ALA A 1 97 ? -1.380 2.123 -7.250 1.00 96.12 97 ALA A O 1
ATOM 743 N N . GLN A 1 98 ? -2.914 0.836 -6.241 1.00 97.12 98 GLN A N 1
ATOM 744 C CA . GLN A 1 98 ? -2.595 -0.370 -7.001 1.00 97.12 98 GLN A CA 1
ATOM 745 C C . GLN A 1 98 ? -2.962 -0.235 -8.486 1.00 97.12 98 GLN A C 1
ATOM 747 O O . GLN A 1 98 ? -2.198 -0.679 -9.347 1.00 97.12 98 GLN A O 1
ATOM 752 N N . GLU A 1 99 ? -4.084 0.412 -8.804 1.00 96.38 99 GLU A N 1
ATOM 753 C CA . GLU A 1 99 ? -4.463 0.729 -10.184 1.00 96.38 99 GLU A CA 1
ATOM 754 C C . GLU A 1 99 ? -3.438 1.660 -10.845 1.00 96.38 99 GLU A C 1
ATOM 756 O O . GLU A 1 99 ? -2.913 1.352 -11.920 1.00 96.38 99 GLU A O 1
ATOM 761 N N . HIS A 1 100 ? -3.063 2.750 -10.170 1.00 96.38 100 HIS A N 1
ATOM 762 C CA . HIS A 1 100 ? -2.035 3.672 -10.659 1.00 96.38 100 HIS A CA 1
ATOM 763 C C . HIS A 1 100 ? -0.674 2.995 -10.865 1.00 96.38 100 HIS A C 1
ATOM 765 O O . HIS A 1 100 ? 0.012 3.269 -11.857 1.00 96.38 100 HIS A O 1
ATOM 771 N N . LEU A 1 101 ? -0.283 2.085 -9.969 1.00 97.31 101 LEU A N 1
ATOM 772 C CA . LEU A 1 101 ? 0.951 1.310 -10.094 1.00 97.31 101 LEU A CA 1
ATOM 773 C C . LEU A 1 101 ? 0.909 0.425 -11.341 1.00 97.31 101 LEU A C 1
ATOM 775 O O . LEU A 1 101 ? 1.853 0.432 -12.135 1.00 97.31 101 LEU A O 1
ATOM 779 N N . ASN A 1 102 ? -0.190 -0.300 -11.549 1.00 97.19 102 ASN A N 1
ATOM 780 C CA . ASN A 1 102 ? -0.357 -1.155 -12.720 1.00 97.19 102 ASN A CA 1
ATOM 781 C C . ASN A 1 102 ? -0.300 -0.342 -14.018 1.00 97.19 102 ASN A C 1
ATOM 783 O O . ASN A 1 102 ? 0.438 -0.719 -14.928 1.00 97.19 102 ASN A O 1
ATOM 787 N N . ASN A 1 103 ? -0.977 0.806 -14.072 1.00 97.06 103 ASN A N 1
ATOM 788 C CA . ASN A 1 103 ? -0.936 1.718 -15.220 1.00 97.06 103 ASN A CA 1
ATOM 789 C C . ASN A 1 103 ? 0.476 2.261 -15.486 1.00 97.06 103 ASN A C 1
ATOM 791 O O . ASN A 1 103 ? 0.926 2.336 -16.627 1.00 97.06 103 ASN A O 1
ATOM 795 N N . SER A 1 104 ? 1.220 2.591 -14.433 1.00 96.75 104 SER A N 1
ATOM 796 C CA . SER A 1 104 ? 2.609 3.045 -14.567 1.00 96.75 104 SER A CA 1
ATOM 797 C C . SER A 1 104 ? 3.515 1.930 -15.094 1.00 96.75 104 SER A C 1
ATOM 799 O O . SER A 1 104 ? 4.387 2.164 -15.932 1.00 96.75 104 SER A O 1
ATOM 801 N N . ARG A 1 105 ? 3.288 0.689 -14.647 1.00 97.56 105 ARG A N 1
ATOM 802 C CA . ARG A 1 105 ? 4.036 -0.485 -15.106 1.00 97.56 105 ARG A CA 1
ATOM 803 C C . ARG A 1 105 ? 3.754 -0.796 -16.572 1.00 97.56 105 ARG A C 1
ATOM 805 O O . ARG A 1 105 ? 4.700 -1.040 -17.321 1.00 97.56 105 ARG A O 1
ATOM 812 N N . THR A 1 106 ? 2.490 -0.766 -16.995 1.00 97.25 106 THR A N 1
ATOM 813 C CA . THR A 1 106 ? 2.125 -0.981 -18.403 1.00 97.25 106 THR A CA 1
ATOM 814 C C . THR A 1 106 ? 2.721 0.111 -19.286 1.00 97.25 106 THR A C 1
ATOM 816 O O . THR A 1 106 ? 3.358 -0.214 -20.290 1.00 97.25 106 THR A O 1
ATOM 819 N N . LEU A 1 107 ? 2.641 1.379 -18.868 1.00 97.31 107 LEU A N 1
ATOM 820 C CA . LEU A 1 107 ? 3.268 2.501 -19.567 1.00 97.31 107 LEU A CA 1
ATOM 821 C C . LEU A 1 107 ? 4.778 2.291 -19.712 1.00 97.31 107 LEU A C 1
ATOM 823 O O . LEU A 1 107 ? 5.292 2.384 -20.822 1.00 97.31 107 LEU A O 1
ATOM 827 N N . LEU A 1 108 ? 5.487 1.928 -18.639 1.00 97.38 108 LEU A N 1
ATOM 828 C CA . LEU A 1 108 ? 6.931 1.672 -18.687 1.00 97.38 108 LEU A CA 1
ATOM 829 C C . LEU A 1 108 ? 7.268 0.564 -19.692 1.00 97.38 108 LEU A C 1
ATOM 831 O O . LEU A 1 108 ? 8.152 0.736 -20.533 1.00 97.38 108 LEU A O 1
ATOM 835 N N . THR A 1 109 ? 6.544 -0.557 -19.653 1.00 97.06 109 THR A N 1
ATOM 836 C CA . THR A 1 109 ? 6.779 -1.664 -20.594 1.00 97.06 109 THR A CA 1
ATOM 837 C C . THR A 1 109 ? 6.496 -1.271 -22.044 1.00 97.06 109 THR A C 1
ATOM 839 O O . THR A 1 109 ? 7.299 -1.593 -22.924 1.00 97.06 109 THR A O 1
ATOM 842 N N . SER A 1 110 ? 5.416 -0.522 -22.284 1.00 97.25 110 SER A N 1
ATOM 843 C CA . SER A 1 110 ? 5.042 -0.011 -23.603 1.00 97.25 110 SER A CA 1
ATOM 844 C C . SER A 1 110 ? 6.109 0.943 -24.134 1.00 97.25 110 SER A C 1
ATOM 846 O O . SER A 1 110 ? 6.706 0.680 -25.179 1.00 97.25 110 SER A O 1
ATOM 848 N N . THR A 1 111 ? 6.472 1.968 -23.365 1.00 96.06 111 THR A N 1
ATOM 849 C CA . THR A 1 111 ? 7.520 2.932 -23.724 1.00 96.06 111 THR A CA 1
ATOM 850 C C . THR A 1 111 ? 8.866 2.246 -23.951 1.00 96.06 111 THR A C 1
ATOM 852 O O . THR A 1 111 ? 9.546 2.530 -24.934 1.00 96.06 111 THR A O 1
ATOM 855 N N . GLY A 1 112 ? 9.239 1.272 -23.117 1.00 94.31 112 GLY A N 1
ATOM 856 C CA . GLY A 1 112 ? 10.461 0.489 -23.307 1.00 94.31 112 GLY A CA 1
ATOM 857 C C . GLY A 1 112 ? 10.448 -0.368 -24.578 1.00 94.31 112 GLY A C 1
ATOM 858 O O . GLY A 1 112 ? 11.501 -0.619 -25.167 1.00 94.31 112 GLY A O 1
ATOM 859 N N . SER A 1 113 ? 9.280 -0.835 -25.027 1.00 94.88 113 SER A N 1
ATOM 860 C CA . SER A 1 113 ? 9.138 -1.521 -26.318 1.00 94.88 113 SER A CA 1
ATOM 861 C C . SER A 1 113 ? 9.239 -0.546 -27.495 1.00 94.88 113 SER A C 1
ATOM 863 O O . SER A 1 113 ? 9.963 -0.827 -28.450 1.00 94.88 113 SER A O 1
ATOM 865 N N . LEU A 1 114 ? 8.624 0.637 -27.381 1.00 95.06 114 LEU A N 1
ATOM 866 C CA . LEU A 1 114 ? 8.676 1.696 -28.390 1.00 95.06 114 LEU A CA 1
ATOM 867 C C . LEU A 1 114 ? 10.102 2.217 -28.581 1.00 95.06 114 LEU A C 1
ATOM 869 O O . LEU A 1 114 ? 10.565 2.293 -29.713 1.00 95.06 114 LEU A O 1
ATOM 873 N N . ILE A 1 115 ? 10.836 2.487 -27.496 1.00 90.62 115 ILE A N 1
ATOM 874 C CA . ILE A 1 115 ? 12.247 2.907 -27.556 1.00 90.62 115 ILE A CA 1
ATOM 875 C C . ILE A 1 115 ? 13.093 1.853 -28.274 1.00 90.62 115 ILE A C 1
ATOM 877 O O . ILE A 1 115 ? 13.918 2.190 -29.121 1.00 90.62 115 ILE A O 1
ATOM 881 N N . ARG A 1 116 ? 12.887 0.565 -27.971 1.00 89.44 116 ARG A N 1
ATOM 882 C CA . ARG A 1 116 ? 13.602 -0.528 -28.648 1.00 89.44 116 ARG A CA 1
ATOM 883 C C . ARG A 1 116 ? 13.261 -0.603 -30.136 1.00 89.44 116 ARG A C 1
ATOM 885 O O . ARG A 1 116 ? 14.169 -0.781 -30.943 1.00 89.44 116 ARG A O 1
ATOM 892 N N . GLY A 1 117 ? 11.989 -0.434 -30.495 1.00 92.12 117 GLY A N 1
ATOM 893 C CA . GLY A 1 117 ? 11.546 -0.377 -31.889 1.00 92.12 117 GLY A CA 1
ATOM 894 C C . GLY A 1 117 ? 12.167 0.795 -32.650 1.00 92.12 117 GLY A C 1
ATOM 895 O O . GLY A 1 117 ? 12.721 0.596 -33.726 1.00 92.12 117 GLY A O 1
ATOM 896 N N . GLN A 1 118 ? 12.154 1.990 -32.056 1.00 90.56 118 GLN A N 1
ATOM 897 C CA . GLN A 1 118 ? 12.759 3.186 -32.648 1.00 90.56 118 GLN A CA 1
ATOM 898 C C . GLN A 1 118 ? 14.269 3.032 -32.823 1.00 90.56 118 GLN A C 1
ATOM 900 O O . GLN A 1 118 ? 14.784 3.312 -33.897 1.00 90.56 118 GLN A O 1
ATOM 905 N N . ARG A 1 119 ? 14.982 2.500 -31.821 1.00 89.38 119 ARG A N 1
ATOM 906 C CA . ARG A 1 119 ? 16.418 2.206 -31.948 1.00 89.38 119 ARG A CA 1
ATOM 907 C C . ARG A 1 119 ? 16.715 1.274 -33.120 1.00 89.38 119 ARG A C 1
ATOM 909 O O . ARG A 1 119 ? 17.634 1.552 -33.877 1.00 89.38 119 ARG A O 1
ATOM 916 N N . ARG A 1 120 ? 15.934 0.199 -33.294 1.00 89.88 120 ARG A N 1
ATOM 917 C CA . ARG A 1 120 ? 16.105 -0.719 -34.432 1.00 89.88 120 ARG A CA 1
ATOM 918 C C . ARG A 1 120 ? 15.902 0.001 -35.763 1.00 89.88 120 ARG A C 1
ATOM 920 O O . ARG A 1 120 ? 16.775 -0.082 -36.616 1.00 89.88 120 ARG A O 1
ATOM 927 N N . ARG A 1 121 ? 14.790 0.728 -35.899 1.00 91.56 121 ARG A N 1
ATOM 928 C CA . ARG A 1 121 ? 14.457 1.475 -37.116 1.00 91.56 121 ARG A CA 1
ATOM 929 C C . ARG A 1 121 ? 15.560 2.463 -37.492 1.00 91.56 121 ARG A C 1
ATOM 931 O O . ARG A 1 121 ? 15.961 2.529 -38.641 1.00 91.56 121 ARG A O 1
ATOM 938 N N . ILE A 1 122 ? 16.078 3.191 -36.511 1.00 90.25 122 ILE A N 1
ATOM 939 C CA . ILE A 1 122 ? 17.141 4.172 -36.725 1.00 90.25 122 ILE A CA 1
ATOM 940 C C . ILE A 1 122 ? 18.443 3.490 -37.142 1.00 90.25 122 ILE A C 1
ATOM 942 O O . ILE A 1 122 ? 19.115 3.978 -38.039 1.00 90.25 122 ILE A O 1
ATOM 946 N N . CYS A 1 123 ? 18.800 2.351 -36.541 1.00 87.69 123 CYS A N 1
ATOM 947 C CA . CYS A 1 123 ? 19.960 1.587 -36.997 1.00 87.69 123 CYS A CA 1
ATOM 948 C C . CYS A 1 123 ? 19.787 1.089 -38.441 1.00 87.69 123 CYS A C 1
ATOM 950 O O . CYS A 1 123 ? 20.736 1.157 -39.213 1.00 87.69 123 CYS A O 1
ATOM 952 N N . GLU A 1 124 ? 18.596 0.617 -38.817 1.00 91.25 124 GLU A N 1
ATOM 953 C CA . GLU A 1 124 ? 18.288 0.208 -40.195 1.00 91.25 124 GLU A CA 1
ATOM 954 C C . GLU A 1 124 ? 18.403 1.389 -41.172 1.00 91.25 124 GLU A C 1
ATOM 956 O O . GLU A 1 124 ? 19.045 1.263 -42.212 1.00 91.25 124 GLU A O 1
ATOM 961 N N . GLU A 1 125 ? 17.854 2.552 -40.815 1.00 92.31 125 GLU A N 1
ATOM 962 C CA . GLU A 1 125 ? 17.963 3.784 -41.606 1.00 92.31 125 GLU A CA 1
ATOM 963 C C . GLU A 1 125 ? 19.424 4.258 -41.719 1.00 92.31 125 GLU A C 1
ATOM 965 O O . GLU A 1 125 ? 19.873 4.615 -42.805 1.00 92.31 125 GLU A O 1
ATOM 970 N N . LEU A 1 126 ? 20.210 4.201 -40.639 1.00 90.81 126 LEU A N 1
ATOM 971 C CA . LEU A 1 126 ? 21.630 4.570 -40.665 1.00 90.81 126 LEU A CA 1
ATOM 972 C C . LEU A 1 126 ? 22.464 3.634 -41.546 1.00 90.81 126 LEU A C 1
ATOM 974 O O . LEU A 1 126 ? 23.345 4.117 -42.250 1.00 90.81 126 LEU A O 1
ATOM 978 N N . ILE A 1 127 ? 22.175 2.329 -41.548 1.00 90.44 127 ILE A N 1
ATOM 979 C CA . ILE A 1 127 ? 22.822 1.363 -42.454 1.00 90.44 127 ILE A CA 1
ATOM 980 C C . ILE A 1 127 ? 22.469 1.670 -43.915 1.00 90.44 127 ILE A C 1
ATOM 982 O O . ILE A 1 127 ? 23.319 1.520 -44.787 1.00 90.44 127 ILE A O 1
ATOM 986 N N . GLN A 1 128 ? 21.243 2.123 -44.196 1.00 91.69 128 GLN A N 1
ATOM 987 C CA . GLN A 1 128 ? 20.844 2.531 -45.548 1.00 91.69 128 GLN A CA 1
ATOM 988 C C . GLN A 1 128 ? 21.526 3.829 -45.999 1.00 91.69 128 GLN A C 1
ATOM 990 O O . GLN A 1 128 ? 21.880 3.950 -47.168 1.00 91.69 128 GLN A O 1
ATOM 995 N N . ILE A 1 129 ? 21.700 4.801 -45.096 1.00 92.62 129 ILE A N 1
ATOM 996 C CA . ILE A 1 129 ? 22.343 6.090 -45.405 1.00 92.62 129 ILE A CA 1
ATOM 997 C C . ILE A 1 129 ? 23.861 5.930 -45.557 1.00 92.62 129 ILE A C 1
ATOM 999 O O . ILE A 1 129 ? 24.455 6.546 -46.439 1.00 92.62 129 ILE A O 1
ATOM 1003 N N . PHE A 1 130 ? 24.483 5.110 -44.706 1.00 92.19 130 PHE A N 1
ATOM 1004 C CA . PHE A 1 130 ? 25.921 4.845 -44.693 1.00 92.19 130 PHE A CA 1
ATOM 1005 C C . PHE A 1 130 ? 26.190 3.352 -44.935 1.00 92.19 130 PHE A C 1
ATOM 1007 O O . PHE A 1 130 ? 26.575 2.643 -43.999 1.00 92.19 130 PHE A O 1
ATOM 1014 N N . PRO A 1 131 ? 25.967 2.845 -46.162 1.00 92.31 131 PRO A N 1
ATOM 1015 C CA . PRO A 1 131 ? 26.151 1.431 -46.457 1.00 92.31 131 PRO A CA 1
ATOM 1016 C C . PRO A 1 131 ? 27.621 1.055 -46.295 1.00 92.31 131 PRO A C 1
ATOM 1018 O O . PRO A 1 131 ? 28.493 1.668 -46.914 1.00 92.31 131 PRO A O 1
ATOM 1021 N N . ILE A 1 132 ? 27.878 0.053 -45.451 1.00 90.31 132 ILE A N 1
ATOM 1022 C CA . ILE A 1 132 ? 29.197 -0.555 -45.283 1.00 90.31 132 ILE A CA 1
ATOM 1023 C C . ILE A 1 132 ? 29.179 -1.899 -45.999 1.00 90.31 132 ILE A C 1
ATOM 1025 O O . ILE A 1 132 ? 28.541 -2.844 -45.530 1.00 90.31 132 ILE A O 1
ATOM 1029 N N . GLU A 1 133 ? 29.863 -1.980 -47.134 1.00 90.06 133 GLU A N 1
ATOM 1030 C CA . GLU A 1 133 ? 29.846 -3.160 -47.997 1.00 90.06 133 GLU A CA 1
ATOM 1031 C C . GLU A 1 133 ? 31.223 -3.830 -48.047 1.00 90.06 133 GLU A C 1
ATOM 1033 O O . GLU A 1 133 ? 32.248 -3.139 -48.091 1.00 90.06 133 GLU A O 1
ATOM 1038 N N . PRO A 1 134 ? 31.277 -5.173 -48.028 1.00 87.69 134 PRO A N 1
ATOM 1039 C CA . PRO A 1 134 ? 32.527 -5.899 -48.169 1.00 87.69 134 PRO A CA 1
ATOM 1040 C C . PRO A 1 134 ? 33.047 -5.808 -49.605 1.00 87.69 134 PRO A C 1
ATOM 1042 O O . PRO A 1 134 ? 32.304 -5.952 -50.577 1.00 87.69 134 PRO A O 1
ATOM 1045 N N . THR A 1 135 ? 34.354 -5.633 -49.731 1.00 81.75 135 THR A N 1
ATOM 1046 C CA . THR A 1 135 ? 35.068 -5.683 -51.009 1.00 81.75 135 THR A CA 1
ATOM 1047 C C . THR A 1 135 ? 35.406 -7.150 -51.340 1.00 81.75 135 THR A C 1
ATOM 1049 O O . THR A 1 135 ? 35.476 -7.983 -50.436 1.00 81.75 135 THR A O 1
ATOM 1052 N N . PRO A 1 136 ? 35.675 -7.520 -52.609 1.00 82.50 136 PRO A N 1
ATOM 1053 C CA . PRO A 1 136 ? 36.210 -8.842 -52.975 1.00 82.50 136 PRO A CA 1
ATOM 1054 C C . PRO A 1 136 ? 37.493 -9.259 -52.231 1.00 82.50 136 PRO A C 1
ATOM 1056 O O . PRO A 1 136 ? 37.833 -10.440 -52.213 1.00 82.50 136 PRO A O 1
ATOM 1059 N N . HIS A 1 137 ? 38.202 -8.310 -51.617 1.00 77.62 137 HIS A N 1
ATOM 1060 C CA . HIS A 1 137 ? 39.379 -8.567 -50.798 1.00 77.62 137 HIS A CA 1
ATOM 1061 C C . HIS A 1 137 ? 38.979 -8.796 -49.332 1.00 77.62 137 HIS A C 1
ATOM 1063 O O . HIS A 1 137 ? 38.209 -8.009 -48.776 1.00 77.62 137 HIS A O 1
ATOM 1069 N N . PRO A 1 138 ? 39.508 -9.843 -48.675 1.00 77.62 138 PRO A N 1
ATOM 1070 C CA . PRO A 1 138 ? 39.173 -10.134 -47.289 1.00 77.62 138 PRO A CA 1
ATOM 1071 C C . PRO A 1 138 ? 39.620 -8.985 -46.380 1.00 77.62 138 PRO A C 1
ATOM 1073 O O . PRO A 1 138 ? 40.725 -8.475 -46.526 1.00 77.62 138 PRO A O 1
ATOM 1076 N N . LEU A 1 139 ? 38.770 -8.616 -45.415 1.00 78.31 139 LEU A N 1
ATOM 1077 C CA . LEU A 1 139 ? 39.016 -7.552 -44.426 1.00 78.31 139 LEU A CA 1
ATOM 1078 C C . LEU A 1 139 ? 39.046 -6.119 -44.986 1.00 78.31 139 LEU A C 1
ATOM 1080 O O . LEU A 1 139 ? 39.297 -5.192 -44.218 1.00 78.31 139 LEU A O 1
ATOM 1084 N N . LEU A 1 140 ? 38.748 -5.922 -4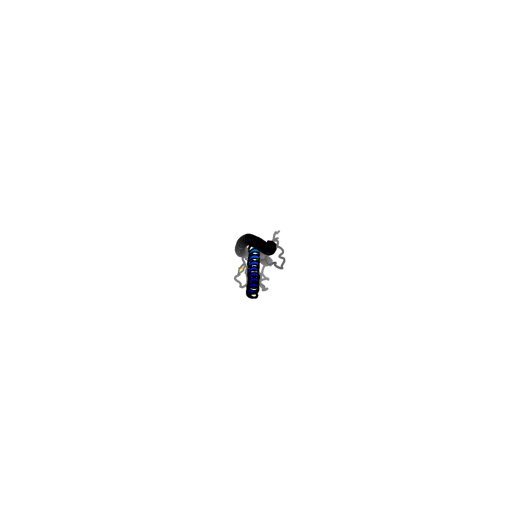6.275 1.00 82.12 140 LEU A N 1
ATOM 1085 C CA . LEU A 1 140 ? 38.540 -4.598 -46.855 1.00 82.12 140 LEU A CA 1
ATOM 1086 C C . LEU A 1 140 ? 37.047 -4.295 -46.970 1.00 82.12 140 LEU A C 1
ATOM 1088 O O . LEU A 1 140 ? 36.256 -5.102 -47.464 1.00 82.12 140 LEU A O 1
ATOM 1092 N N . PHE A 1 141 ? 36.679 -3.098 -46.527 1.00 87.38 141 PHE A N 1
ATOM 1093 C CA . PHE A 1 141 ? 35.309 -2.607 -46.532 1.00 87.38 141 PHE A CA 1
ATOM 1094 C C . PHE A 1 141 ? 35.246 -1.263 -47.242 1.00 87.38 141 PHE A C 1
ATOM 1096 O O . PHE A 1 141 ? 36.214 -0.501 -47.253 1.00 87.38 141 PHE A O 1
ATOM 1103 N N . THR A 1 142 ? 34.084 -0.959 -47.800 1.00 89.38 142 THR A N 1
ATOM 1104 C CA . THR A 1 142 ? 33.764 0.370 -48.316 1.00 89.38 142 THR A CA 1
ATOM 1105 C C . THR A 1 142 ? 32.659 0.991 -47.479 1.00 89.38 142 THR A C 1
ATOM 1107 O O . THR A 1 142 ? 31.821 0.269 -46.946 1.00 89.38 142 THR A O 1
ATOM 1110 N N . ILE A 1 143 ? 32.646 2.315 -47.357 1.00 91.25 143 ILE A N 1
ATOM 1111 C CA . ILE A 1 143 ? 31.519 3.079 -46.820 1.00 91.25 143 ILE A CA 1
ATOM 1112 C C . ILE A 1 143 ? 31.015 4.028 -47.902 1.00 91.25 143 ILE A C 1
ATOM 1114 O O . ILE A 1 143 ? 31.796 4.791 -48.467 1.00 91.25 143 ILE A O 1
ATOM 1118 N N . CYS A 1 144 ? 29.727 3.961 -48.245 1.00 89.38 144 CYS A N 1
ATOM 1119 C CA . CYS A 1 144 ? 29.159 4.729 -49.365 1.00 89.38 144 CYS A CA 1
ATOM 1120 C C . CYS A 1 144 ? 29.930 4.534 -50.692 1.00 89.38 144 CYS A C 1
ATOM 1122 O O . CYS A 1 144 ? 30.025 5.457 -51.498 1.00 89.38 144 CYS A O 1
ATOM 1124 N N . GLY A 1 145 ? 30.524 3.350 -50.902 1.00 85.56 145 GLY A N 1
ATOM 1125 C CA . GLY A 1 145 ? 31.366 3.039 -52.064 1.00 85.56 145 GLY A CA 1
ATOM 1126 C C . GLY A 1 145 ? 32.810 3.558 -51.997 1.00 85.56 145 GLY A C 1
ATOM 1127 O O . GLY A 1 145 ? 33.577 3.313 -52.925 1.00 85.56 145 GLY A O 1
ATOM 1128 N N . LEU A 1 146 ? 33.210 4.238 -50.916 1.00 87.75 146 LEU A N 1
ATOM 1129 C CA . LEU A 1 146 ? 34.583 4.704 -50.690 1.00 87.75 146 LEU A CA 1
ATOM 1130 C C . LEU A 1 146 ? 35.367 3.664 -49.871 1.00 87.75 146 LEU A C 1
ATOM 1132 O O . LEU A 1 146 ? 34.861 3.222 -48.838 1.00 87.75 146 LEU A O 1
ATOM 1136 N N . PRO A 1 147 ? 36.586 3.270 -50.275 1.00 86.75 147 PRO A N 1
ATOM 1137 C CA . PRO A 1 147 ? 37.383 2.290 -49.542 1.00 86.75 147 PRO A CA 1
ATOM 1138 C C . PRO A 1 147 ? 37.824 2.831 -48.179 1.00 86.75 147 PRO A C 1
ATOM 1140 O O . PRO A 1 147 ? 38.319 3.953 -48.069 1.00 86.75 147 PRO A O 1
ATOM 1143 N N . LEU A 1 148 ? 37.652 2.021 -47.134 1.00 83.62 148 LEU A N 1
ATOM 1144 C CA . LEU A 1 148 ? 38.165 2.324 -45.803 1.00 83.62 148 LEU A CA 1
ATOM 1145 C C . LEU A 1 148 ? 39.618 1.848 -45.677 1.00 83.62 148 LEU A C 1
ATOM 1147 O O . LEU A 1 148 ? 39.912 0.710 -46.050 1.00 83.62 148 LEU A O 1
ATOM 1151 N N . PRO A 1 149 ? 40.522 2.680 -45.128 1.00 79.31 149 PRO A N 1
ATOM 1152 C CA . PRO A 1 149 ? 41.910 2.289 -44.925 1.00 79.31 149 PRO A CA 1
ATOM 1153 C C . PRO A 1 149 ? 42.004 1.192 -43.857 1.00 79.31 149 PRO A C 1
ATOM 1155 O O . PRO A 1 149 ? 41.375 1.287 -42.799 1.00 79.31 149 PRO A O 1
ATOM 1158 N N . ASN A 1 150 ? 42.807 0.162 -44.121 1.00 72.88 150 ASN A N 1
ATOM 1159 C CA . ASN A 1 150 ? 43.148 -0.869 -43.143 1.00 72.88 150 ASN A CA 1
ATOM 1160 C C . ASN A 1 150 ? 44.532 -0.587 -42.531 1.00 72.88 150 ASN A C 1
ATOM 1162 O O . ASN A 1 150 ? 45.314 0.183 -43.077 1.00 72.88 150 ASN A O 1
ATOM 1166 N N . THR A 1 151 ? 44.855 -1.204 -41.396 1.00 63.28 151 THR A N 1
ATOM 1167 C CA . THR A 1 151 ? 46.089 -0.939 -40.625 1.00 63.28 151 THR A CA 1
ATOM 1168 C C . THR A 1 151 ? 47.377 -1.470 -41.271 1.00 63.28 151 THR A C 1
ATOM 1170 O O . THR A 1 151 ? 48.414 -1.497 -40.617 1.00 63.28 151 THR A O 1
ATOM 1173 N N . THR A 1 152 ? 47.315 -1.973 -42.502 1.00 58.47 152 THR A N 1
ATOM 1174 C CA . THR A 1 152 ? 48.466 -2.494 -43.245 1.00 58.47 152 THR A CA 1
ATOM 1175 C C . THR A 1 152 ? 48.939 -1.450 -44.248 1.00 58.47 152 THR A C 1
ATOM 1177 O O . THR A 1 152 ? 48.185 -1.061 -45.135 1.00 58.47 152 THR A O 1
ATOM 1180 N N . ASP A 1 153 ? 50.194 -1.029 -44.096 1.00 53.59 153 ASP A N 1
ATOM 1181 C CA . ASP A 1 153 ? 50.819 0.135 -44.742 1.00 53.59 153 ASP A CA 1
ATOM 1182 C C . ASP A 1 153 ? 50.894 0.104 -46.288 1.00 53.59 153 ASP A C 1
ATOM 1184 O O . ASP A 1 153 ? 51.287 1.100 -46.896 1.00 53.59 153 ASP A O 1
ATOM 1188 N N . ASP A 1 154 ? 50.501 -0.994 -46.943 1.00 52.19 154 ASP A N 1
ATOM 1189 C CA . ASP A 1 154 ? 50.607 -1.139 -48.402 1.00 52.19 154 ASP A CA 1
ATOM 1190 C C . ASP A 1 154 ? 49.465 -0.446 -49.185 1.00 52.19 154 ASP A C 1
ATOM 1192 O O . ASP A 1 154 ? 49.692 -0.005 -50.312 1.00 52.19 154 ASP A O 1
ATOM 1196 N N . ASP A 1 155 ? 48.274 -0.250 -48.599 1.00 53.22 155 ASP A N 1
ATOM 1197 C CA . ASP A 1 155 ? 47.109 0.335 -49.306 1.00 53.22 155 ASP A CA 1
ATOM 1198 C C . ASP A 1 155 ? 47.056 1.877 -49.250 1.00 53.22 155 ASP A C 1
ATOM 1200 O O . ASP A 1 155 ? 46.436 2.526 -50.096 1.00 53.22 155 ASP A O 1
ATOM 1204 N N . THR A 1 156 ? 47.738 2.499 -48.287 1.00 52.69 156 THR A N 1
ATOM 1205 C CA . THR A 1 156 ? 47.737 3.961 -48.069 1.00 52.69 156 THR A CA 1
ATOM 1206 C C . THR A 1 156 ? 48.679 4.722 -49.001 1.00 52.69 156 THR A C 1
ATOM 1208 O O . THR A 1 156 ? 48.615 5.945 -49.069 1.00 52.69 156 THR A O 1
ATOM 1211 N N . SER A 1 157 ? 49.560 4.020 -49.719 1.00 50.72 157 SER A N 1
ATOM 1212 C CA . SER A 1 157 ? 50.556 4.632 -50.610 1.00 50.72 157 SER A CA 1
ATOM 1213 C C . SER A 1 157 ? 50.042 4.895 -52.035 1.00 50.72 157 SER A C 1
ATOM 1215 O O . SER A 1 157 ? 50.695 5.608 -52.796 1.00 50.72 157 SER A O 1
ATOM 1217 N N . SER A 1 158 ? 48.868 4.354 -52.395 1.00 53.56 158 SER A N 1
ATOM 1218 C CA . SER A 1 158 ? 48.255 4.487 -53.730 1.00 53.56 158 SER A CA 1
ATOM 1219 C C . SER A 1 158 ? 46.815 5.022 -53.731 1.00 53.56 158 SER A C 1
ATOM 1221 O O . SER A 1 158 ? 46.262 5.274 -54.801 1.00 53.56 158 SER A O 1
ATOM 1223 N N . ALA A 1 159 ? 46.209 5.212 -52.557 1.00 61.84 159 ALA A N 1
ATOM 1224 C CA . ALA A 1 159 ? 44.858 5.740 -52.411 1.00 61.84 159 ALA A CA 1
ATOM 1225 C C . ALA A 1 159 ? 44.877 7.261 -52.186 1.00 61.84 159 ALA A C 1
ATOM 1227 O O . ALA A 1 159 ? 45.615 7.762 -51.340 1.00 61.84 159 ALA A O 1
ATOM 1228 N N . ASP A 1 160 ? 44.042 7.993 -52.927 1.00 75.81 160 ASP A N 1
ATOM 1229 C CA . ASP A 1 160 ? 43.921 9.449 -52.816 1.00 75.81 160 ASP A CA 1
ATOM 1230 C C . ASP A 1 160 ? 43.579 9.873 -51.374 1.00 75.81 160 ASP A C 1
ATOM 1232 O O . ASP A 1 160 ? 42.545 9.480 -50.825 1.00 75.81 160 ASP A O 1
ATOM 1236 N N . GLU A 1 161 ? 44.397 10.743 -50.772 1.00 80.56 161 GLU A N 1
ATOM 1237 C CA . GLU A 1 161 ? 44.182 11.264 -49.408 1.00 80.56 161 GLU A CA 1
ATOM 1238 C C . GLU A 1 161 ? 42.776 11.866 -49.226 1.00 80.56 161 GLU A C 1
ATOM 1240 O O . GLU A 1 161 ? 42.151 11.719 -48.175 1.00 80.56 161 GLU A O 1
ATOM 1245 N N . ASN A 1 162 ? 42.236 12.479 -50.283 1.00 83.31 162 ASN A N 1
ATOM 1246 C CA . ASN A 1 162 ? 40.885 13.038 -50.307 1.00 83.31 162 ASN A CA 1
ATOM 1247 C C . ASN A 1 162 ? 39.791 11.966 -50.167 1.00 83.31 162 ASN A C 1
ATOM 1249 O O . ASN A 1 162 ? 38.778 12.201 -49.507 1.00 83.31 162 ASN A O 1
ATOM 1253 N N . VAL A 1 163 ? 39.988 10.786 -50.764 1.00 85.19 163 VAL A N 1
ATOM 1254 C CA . VAL A 1 163 ? 39.052 9.652 -50.687 1.00 85.19 163 VAL A CA 1
ATOM 1255 C C . VAL A 1 163 ? 39.054 9.070 -49.277 1.00 85.19 163 VAL A C 1
ATOM 1257 O O . VAL A 1 163 ? 37.990 8.820 -48.710 1.00 85.19 163 VAL A O 1
ATOM 1260 N N . ILE A 1 164 ? 40.239 8.939 -48.677 1.00 84.62 164 ILE A N 1
ATOM 1261 C CA . ILE A 1 164 ? 40.402 8.473 -47.296 1.00 84.62 164 ILE A CA 1
ATOM 1262 C C . ILE A 1 164 ? 39.749 9.456 -46.314 1.00 84.62 164 ILE A C 1
ATOM 1264 O O . ILE A 1 164 ? 38.987 9.045 -45.435 1.00 84.62 164 ILE A O 1
ATOM 1268 N N . ALA A 1 165 ? 39.998 10.758 -46.479 1.00 86.38 165 ALA A N 1
ATOM 1269 C CA . ALA A 1 165 ? 39.404 11.799 -45.644 1.00 86.38 165 ALA A CA 1
ATOM 1270 C C . ALA A 1 165 ? 37.869 11.814 -45.747 1.00 86.38 165 ALA A C 1
ATOM 1272 O O . ALA A 1 165 ? 37.186 11.920 -44.726 1.00 86.38 165 ALA A O 1
ATOM 1273 N N . ALA A 1 166 ? 37.317 11.649 -46.953 1.00 88.81 166 ALA A N 1
ATOM 1274 C CA . ALA A 1 166 ? 35.874 11.551 -47.167 1.00 88.81 166 ALA A CA 1
ATOM 1275 C C . ALA A 1 166 ? 35.272 10.300 -46.501 1.00 88.81 166 ALA A C 1
ATOM 1277 O O . ALA A 1 166 ? 34.274 10.405 -45.783 1.00 88.81 166 ALA A O 1
ATOM 1278 N N . ALA A 1 167 ? 35.901 9.130 -46.668 1.00 88.50 167 ALA A N 1
ATOM 1279 C CA . ALA A 1 167 ? 35.454 7.877 -46.056 1.00 88.50 167 ALA A CA 1
ATOM 1280 C C . ALA A 1 167 ? 35.438 7.964 -44.519 1.00 88.50 167 ALA A C 1
ATOM 1282 O O . ALA A 1 167 ? 34.437 7.637 -43.878 1.00 88.50 167 ALA A O 1
ATOM 1283 N N . LEU A 1 168 ? 36.512 8.481 -43.914 1.00 88.50 168 LEU A N 1
ATOM 1284 C CA . LEU A 1 168 ? 36.594 8.693 -42.465 1.00 88.50 168 LEU A CA 1
ATOM 1285 C C . LEU A 1 168 ? 35.608 9.763 -41.973 1.00 88.50 168 LEU A C 1
ATOM 1287 O O . LEU A 1 168 ? 35.061 9.629 -40.877 1.00 88.50 168 LEU A O 1
ATOM 1291 N N . GLY A 1 169 ? 35.323 10.786 -42.785 1.00 90.44 169 GLY A N 1
ATOM 1292 C CA . GLY A 1 169 ? 34.284 11.780 -42.512 1.00 90.44 169 GLY A CA 1
ATOM 1293 C C . GLY A 1 169 ? 32.890 11.157 -42.394 1.00 90.44 169 GLY A C 1
ATOM 1294 O O . GLY A 1 169 ? 32.165 11.444 -41.438 1.00 90.44 169 GLY A O 1
ATOM 1295 N N . HIS A 1 170 ? 32.538 10.238 -43.299 1.00 91.00 170 HIS A N 1
ATOM 1296 C CA . HIS A 1 170 ? 31.284 9.480 -43.218 1.00 91.00 170 HIS A CA 1
ATOM 1297 C C . HIS A 1 170 ? 31.218 8.589 -41.972 1.00 91.00 170 HIS A C 1
ATOM 1299 O O . HIS A 1 170 ? 30.185 8.554 -41.302 1.00 91.00 170 HIS A O 1
ATOM 1305 N N . VAL A 1 171 ? 32.319 7.927 -41.600 1.00 90.56 171 VAL A N 1
ATOM 1306 C CA . VAL A 1 171 ? 32.392 7.134 -40.358 1.00 90.56 171 VAL A CA 1
ATOM 1307 C C . VAL A 1 171 ? 32.212 8.019 -39.123 1.00 90.56 171 VAL A C 1
ATOM 1309 O O . VAL A 1 171 ? 31.433 7.682 -38.231 1.00 90.56 171 VAL A O 1
ATOM 1312 N N . ALA A 1 172 ? 32.881 9.172 -39.069 1.00 90.38 172 ALA A N 1
ATOM 1313 C CA . ALA A 1 172 ? 32.743 10.120 -37.967 1.00 90.38 172 ALA A CA 1
ATOM 1314 C C . ALA A 1 172 ? 31.297 10.616 -37.832 1.00 90.38 172 ALA A C 1
ATOM 1316 O O . ALA A 1 172 ? 30.764 10.680 -36.722 1.00 90.38 172 ALA A O 1
ATOM 1317 N N . GLN A 1 173 ? 30.636 10.901 -38.957 1.00 89.56 173 GLN A N 1
ATOM 1318 C CA . GLN A 1 173 ? 29.227 11.274 -38.979 1.00 89.56 173 GLN A CA 1
ATOM 1319 C C . GLN A 1 173 ? 28.336 10.126 -38.483 1.00 89.56 173 GLN A C 1
ATOM 1321 O O . GLN A 1 173 ? 27.482 10.356 -37.630 1.00 89.56 173 GLN A O 1
ATOM 1326 N N . LEU A 1 174 ? 28.541 8.889 -38.938 1.00 90.44 174 LEU A N 1
ATOM 1327 C CA . LEU A 1 174 ? 27.784 7.720 -38.474 1.00 90.44 174 LEU A CA 1
ATOM 1328 C C . LEU A 1 174 ? 27.911 7.516 -36.953 1.00 90.44 174 LEU A C 1
ATOM 1330 O O . LEU A 1 174 ? 26.905 7.361 -36.256 1.00 90.44 174 LEU A O 1
ATOM 1334 N N . VAL A 1 175 ? 29.135 7.576 -36.420 1.00 88.81 175 VAL A N 1
ATOM 1335 C CA . VAL A 1 175 ? 29.410 7.455 -34.977 1.00 88.81 175 VAL A CA 1
ATOM 1336 C C . VAL A 1 175 ? 28.756 8.594 -34.194 1.00 88.81 175 VAL A C 1
ATOM 1338 O O . VAL A 1 175 ? 28.139 8.349 -33.154 1.00 88.81 17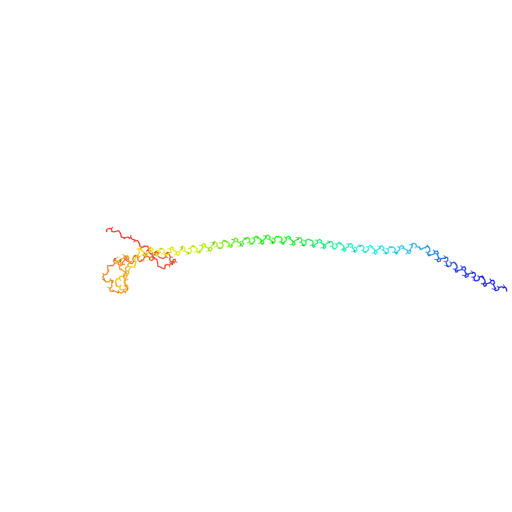5 VAL A O 1
ATOM 1341 N N . HIS A 1 176 ? 28.815 9.821 -34.717 1.00 87.12 176 HIS A N 1
ATOM 1342 C CA . HIS A 1 176 ? 28.157 10.979 -34.120 1.00 87.12 176 HIS A CA 1
ATOM 1343 C C . HIS A 1 176 ? 26.639 10.794 -34.013 1.00 87.12 176 HIS A C 1
ATOM 1345 O O . HIS A 1 176 ? 26.056 11.157 -32.999 1.00 87.12 176 HIS A O 1
ATOM 1351 N N . HIS A 1 177 ? 25.981 10.191 -35.004 1.00 86.44 177 HIS A N 1
ATOM 1352 C CA . HIS A 1 177 ? 24.549 9.899 -34.898 1.00 86.44 177 HIS A CA 1
ATOM 1353 C C . HIS A 1 177 ? 24.283 8.781 -33.879 1.00 86.44 177 HIS A C 1
ATOM 1355 O O . HIS A 1 177 ? 23.399 8.921 -33.034 1.00 86.44 177 HIS A O 1
ATOM 1361 N N . LEU A 1 178 ? 25.079 7.706 -33.885 1.00 85.31 178 LEU A N 1
ATOM 1362 C CA . LEU A 1 178 ? 24.921 6.574 -32.961 1.00 85.31 178 LEU A CA 1
ATOM 1363 C C . LEU A 1 178 ? 25.107 6.949 -31.484 1.00 85.31 178 LEU A C 1
ATOM 1365 O O . LEU A 1 178 ? 24.423 6.380 -30.628 1.00 85.31 178 LEU A O 1
ATOM 1369 N N . GLN A 1 179 ? 25.979 7.912 -31.170 1.00 83.69 179 GLN A N 1
ATOM 1370 C CA . GLN A 1 179 ? 26.249 8.316 -29.784 1.00 83.69 179 GLN A CA 1
ATOM 1371 C C . GLN A 1 179 ? 24.971 8.782 -29.058 1.00 83.69 179 GLN A C 1
ATOM 1373 O O . GLN A 1 179 ? 24.741 8.419 -27.902 1.00 83.69 179 GLN A O 1
ATOM 1378 N N . TYR A 1 180 ? 24.088 9.509 -29.758 1.00 77.62 180 TYR A N 1
ATOM 1379 C CA . TYR A 1 180 ? 22.833 10.014 -29.198 1.00 77.62 180 TYR A CA 1
ATOM 1380 C C . TYR A 1 180 ? 21.859 8.878 -28.871 1.00 77.62 180 TYR A C 1
ATOM 1382 O O . TYR A 1 180 ? 21.098 8.966 -27.907 1.00 77.62 180 TYR A O 1
ATOM 1390 N N . TYR A 1 181 ? 21.908 7.779 -29.625 1.00 76.44 181 TYR A N 1
ATOM 1391 C CA . TYR A 1 181 ? 21.011 6.637 -29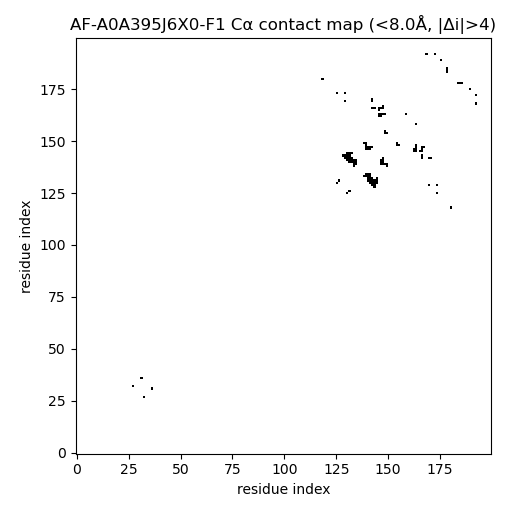.440 1.00 76.44 181 TYR A CA 1
ATOM 1392 C C . TYR A 1 181 ? 21.501 5.645 -28.388 1.00 76.44 181 TYR A C 1
ATOM 1394 O O . TYR A 1 181 ? 20.682 5.051 -27.671 1.00 76.44 181 TYR A O 1
ATOM 1402 N N . LEU A 1 182 ? 22.820 5.484 -28.267 1.00 74.69 182 LEU A N 1
ATOM 1403 C CA . LEU A 1 182 ? 23.446 4.623 -27.265 1.00 74.69 182 LEU A CA 1
ATOM 1404 C C . LEU A 1 182 ? 23.498 5.268 -25.875 1.00 74.69 182 LEU A C 1
ATOM 1406 O O . LEU A 1 182 ? 23.745 4.558 -24.904 1.00 74.69 182 LEU A O 1
ATOM 1410 N N . ALA A 1 183 ? 23.198 6.569 -25.764 1.00 68.50 183 ALA A N 1
ATOM 1411 C CA . ALA A 1 183 ? 23.266 7.332 -24.514 1.00 68.50 183 ALA A CA 1
ATOM 1412 C C . ALA A 1 183 ? 24.631 7.194 -23.810 1.00 68.50 183 ALA A C 1
ATOM 1414 O O . ALA A 1 183 ? 24.729 7.259 -22.586 1.00 68.50 183 ALA A O 1
ATOM 1415 N N . VAL A 1 184 ? 25.688 6.987 -24.599 1.00 69.56 184 VAL A N 1
ATOM 1416 C CA . VAL A 1 184 ? 27.071 6.956 -24.134 1.00 69.56 184 VAL A CA 1
ATOM 1417 C C . VAL A 1 184 ? 27.632 8.351 -24.363 1.00 69.56 184 VAL A C 1
ATOM 1419 O O . VAL A 1 184 ? 27.678 8.818 -25.499 1.00 69.56 184 VAL A O 1
ATOM 1422 N N . SER A 1 185 ? 28.062 9.026 -23.295 1.00 58.22 185 SER A N 1
ATOM 1423 C CA . SER A 1 185 ? 28.902 10.212 -23.438 1.00 58.22 185 SER A CA 1
ATOM 1424 C C . SER A 1 185 ? 30.252 9.751 -23.982 1.00 58.22 185 SER A C 1
ATOM 1426 O O . SER A 1 185 ? 31.050 9.166 -23.245 1.00 58.22 185 SER A O 1
ATOM 1428 N N . SER A 1 186 ? 30.509 9.946 -25.271 1.00 53.72 186 SER A N 1
ATOM 1429 C CA . SER A 1 186 ? 31.854 9.741 -25.793 1.00 53.72 186 SER A CA 1
ATOM 1430 C C . SER A 1 186 ? 32.780 10.771 -25.136 1.00 53.72 186 SER A C 1
ATOM 1432 O O . SER A 1 186 ? 32.490 11.963 -25.087 1.00 53.72 186 SER A O 1
ATOM 1434 N N . SER A 1 187 ? 33.910 10.312 -24.597 1.00 52.25 187 SER A N 1
ATOM 1435 C CA . SER A 1 187 ? 34.959 11.176 -24.027 1.00 52.25 187 SER A CA 1
ATOM 1436 C C . SER A 1 187 ? 35.693 12.006 -25.097 1.00 52.25 187 SER A C 1
ATOM 1438 O O . SER A 1 187 ? 36.649 12.712 -24.781 1.00 52.25 187 SER A O 1
ATOM 1440 N N . ILE A 1 188 ? 35.291 11.893 -26.364 1.00 54.06 188 ILE A N 1
ATOM 1441 C CA . ILE A 1 188 ? 35.949 12.505 -27.512 1.00 54.06 188 ILE A CA 1
ATOM 1442 C C . ILE A 1 188 ? 35.047 13.648 -27.995 1.00 54.06 188 ILE A C 1
ATOM 1444 O O . ILE A 1 188 ? 33.930 13.385 -28.442 1.00 54.06 188 ILE A O 1
ATOM 1448 N N . PRO A 1 189 ? 35.485 14.916 -27.905 1.00 52.66 189 PRO A N 1
ATOM 1449 C CA . PRO A 1 189 ? 34.723 16.035 -28.436 1.00 52.66 189 PRO A CA 1
ATOM 1450 C C . PRO A 1 189 ? 34.700 15.943 -29.965 1.00 52.66 189 PRO A C 1
ATOM 1452 O O . PRO A 1 189 ? 35.661 16.299 -30.643 1.00 52.66 189 PRO A O 1
ATOM 1455 N N . HIS A 1 190 ? 33.597 15.451 -30.524 1.00 55.34 190 HIS A N 1
ATOM 1456 C CA . HIS A 1 190 ? 33.363 15.498 -31.962 1.00 55.34 190 HIS A CA 1
ATOM 1457 C C . HIS A 1 190 ? 32.970 16.931 -32.332 1.00 55.34 190 HIS A C 1
ATOM 1459 O O . HIS A 1 190 ? 31.803 17.312 -32.235 1.00 55.34 190 HIS A O 1
ATOM 1465 N N . HIS A 1 191 ? 33.956 17.747 -32.714 1.00 53.50 191 HIS A N 1
ATOM 1466 C CA . HIS A 1 191 ? 33.694 18.998 -33.419 1.00 53.50 191 HIS A CA 1
ATOM 1467 C C . HIS A 1 191 ? 32.870 18.645 -34.661 1.00 53.50 191 HIS A C 1
ATOM 1469 O O . HIS A 1 191 ? 33.280 17.801 -35.456 1.00 53.50 191 HIS A O 1
ATOM 1475 N N . THR A 1 192 ? 31.690 19.244 -34.800 1.00 50.84 192 THR A N 1
ATOM 1476 C CA . THR A 1 192 ? 30.827 19.102 -35.978 1.00 50.84 192 THR A CA 1
ATOM 1477 C C . THR A 1 192 ? 31.670 19.248 -37.249 1.00 50.84 192 THR A C 1
ATOM 1479 O O . THR A 1 192 ? 32.322 20.291 -37.390 1.00 50.84 192 THR A O 1
ATOM 1482 N N . PRO A 1 193 ? 31.709 18.251 -38.156 1.00 47.56 193 PRO A N 1
ATOM 1483 C CA . PRO A 1 193 ? 32.383 18.417 -39.431 1.00 47.56 193 PRO A CA 1
ATOM 1484 C C . PRO A 1 193 ? 31.538 19.382 -40.263 1.00 47.56 193 PRO A C 1
ATOM 1486 O O . PRO A 1 193 ? 30.504 19.018 -40.819 1.00 47.56 193 PRO A O 1
ATOM 1489 N N . CYS A 1 194 ? 31.947 20.650 -40.295 1.00 43.69 194 CYS A N 1
ATOM 1490 C CA . CYS A 1 194 ? 31.454 21.590 -41.287 1.00 43.69 194 CYS A CA 1
ATOM 1491 C C . CYS A 1 194 ? 31.824 21.034 -42.665 1.00 43.69 194 CYS A C 1
ATOM 1493 O O . CYS A 1 194 ? 32.993 21.032 -43.043 1.00 43.69 194 CYS A O 1
ATOM 1495 N N . LEU A 1 195 ? 30.820 20.573 -43.411 1.00 44.94 195 LEU A N 1
ATOM 1496 C CA . LEU A 1 195 ? 30.884 20.423 -44.860 1.00 44.94 195 LEU A CA 1
ATOM 1497 C C . LEU A 1 195 ? 31.135 21.811 -45.466 1.00 44.94 195 LEU A C 1
ATOM 1499 O O . LEU A 1 195 ? 30.204 22.530 -45.812 1.00 44.94 195 LEU A O 1
ATOM 1503 N N . ALA A 1 196 ? 32.401 22.206 -45.543 1.00 41.53 196 ALA A N 1
ATOM 1504 C CA . ALA A 1 196 ? 32.860 23.388 -46.257 1.00 41.53 196 ALA A CA 1
ATOM 1505 C C . ALA A 1 196 ? 33.711 22.944 -47.451 1.00 41.53 196 ALA A C 1
ATOM 1507 O O . ALA A 1 196 ? 34.895 23.242 -47.541 1.00 41.53 196 ALA A O 1
ATOM 1508 N N . PHE A 1 197 ? 33.082 22.219 -4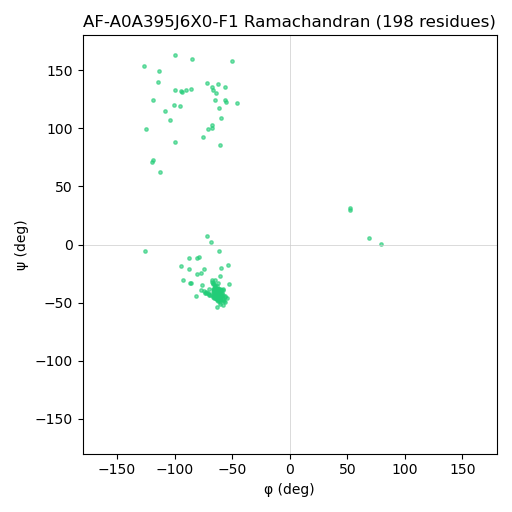8.377 1.00 43.66 197 PHE A N 1
ATOM 1509 C CA . PHE A 1 197 ? 33.497 22.229 -49.775 1.00 43.66 197 PHE A CA 1
ATOM 1510 C C . PHE A 1 197 ? 32.555 23.174 -50.524 1.00 43.66 197 PHE A C 1
ATOM 1512 O O . PHE A 1 197 ? 31.523 22.768 -51.050 1.00 43.66 197 PHE A O 1
ATOM 1519 N N . SER A 1 198 ? 32.913 24.456 -50.555 1.00 32.91 198 SER A N 1
ATOM 1520 C CA . SER A 1 198 ? 32.508 25.353 -51.634 1.00 32.91 198 SER A CA 1
ATOM 1521 C C . SER A 1 198 ? 33.774 25.978 -52.214 1.00 32.91 198 SER A C 1
ATOM 1523 O O . SER A 1 198 ? 34.343 26.900 -51.632 1.00 32.91 198 SER A O 1
ATOM 1525 N N . HIS A 1 199 ? 34.209 25.411 -53.339 1.00 37.56 199 HIS A N 1
ATOM 1526 C CA . HIS A 1 199 ? 35.110 26.015 -54.329 1.00 37.56 199 HIS A CA 1
ATOM 1527 C C . HIS A 1 199 ? 34.623 27.429 -54.728 1.00 37.56 199 HIS A C 1
ATOM 1529 O O . HIS A 1 199 ? 33.435 27.722 -54.541 1.00 37.56 199 HIS A O 1
ATOM 1535 N N . PRO A 1 200 ? 35.486 28.326 -55.248 1.00 42.38 200 PRO A N 1
ATOM 1536 C CA . PRO A 1 200 ? 36.392 28.101 -56.386 1.00 42.38 200 PRO A CA 1
ATOM 1537 C C . PRO A 1 200 ? 37.877 27.990 -56.037 1.00 42.38 200 PRO A C 1
ATOM 1539 O O . PRO A 1 200 ? 38.374 28.785 -55.214 1.00 42.38 200 PRO A O 1
#

Mean predicted aligned error: 16.1 Å

Radius of gyration: 65.2 Å; Cα contacts (8 Å, |Δi|>4): 66; chains: 1; bounding box: 110×55×177 Å

pLDDT: mean 83.82, std 15.83, range [32.91, 98.19]

Secondary structure (DSSP, 8-state):
--SHHHHHHHHHHHHHHHHHHHHHHHHHHHS--HHHHHHHHHHHHHHHHHHHHHHHHHHHHHHHHHHHHHHHHHHHHHHHHHHHHHHHHHHHHHHHHHHHHHHHHHHHHHHHHHHHHHHHHHHHHHHHHS-EEE-SSTT-EEETTEEPPPSSTTSTTTS-HHHHHHHHHHHHHHHHHHHHHHT---SS------------

Solvent-accessible surface area (backbone atoms only — not comparable to full-atom values): 11517 Å² total; per-residue (Å²): 127,73,65,63,62,50,54,51,51,50,51,49,53,50,50,52,48,54,49,50,51,50,50,53,51,47,53,52,64,77,50,66,58,66,79,67,54,50,56,55,54,50,52,52,50,54,51,51,51,49,54,52,52,52,51,50,52,53,49,51,52,52,52,51,52,51,51,52,50,51,52,51,52,51,52,52,52,51,52,51,54,53,48,51,55,52,50,54,50,51,54,51,50,53,52,51,53,51,51,54,50,52,54,50,50,51,48,51,54,50,52,55,48,50,53,51,51,50,52,51,52,50,52,54,51,48,43,69,75,52,36,73,45,78,48,98,49,88,95,39,40,22,41,72,82,30,61,51,87,65,99,56,80,79,63,69,79,80,51,60,67,68,51,44,51,50,29,52,47,53,51,52,50,53,51,59,58,47,36,72,75,68,73,50,86,70,94,64,87,77,72,78,82,76,88,76,86,74,82,134

InterPro domains:
  IPR018791 UV radiation resistance protein/autophagy-related protein 14 [PF10186] (5-185)

Organism: NCBI:txid38457